Protein AF-A0A946S8L4-F1 (afdb_monomer_lite)

Secondary structure (DSSP, 8-state):
--EEEEEEEEEPPSS--HHHHHHHHHH-TTS-TTS--HHHHHHHHHHHHHHHHHH--S-EEEEE-TTS-EEEEETTEE-SEEEEEEEEEEEEETTEEEEEEEEEEEES--GGGG--EEEEEETT-HHHHHHHHHHS-HHHHHTT-HHHHHHHHHHHHHHH-SS--TTTT---EESSSSEEEETTEEEEEEEETTEEEEEE--

Sequence (202 aa):
MGIVLAIKYVKVVEKTNDDVLRRVGKHYPKRDTRGLSKNKIAEHEAVINCLHELLGSKDWWIEHEESGKPVLFISGVRGNLSISISHVIDQVNNTKSIAHAAVILLKDTTQESSRIGVDLVIQGDPRLERIAGRVMRKEEVESGRLEEVWACKEAMFKAFGPGLDFVKDLKVDFISKDLLEGLGRKWEVRRKGNTVVVLGPV

pLDDT: mean 91.97, std 8.36, range [49.34, 98.62]

Foldseek 3Di:
DDKDKDKFKDKQDPDDDPVLLVLLCQQAVVDPSVPDDSLVSRQSVRVLVGCCVVPVDSAKHWDADPVRQIWIDGPNGGDQKAKEKEWDWDCPDPVIIMIMMMMIIDPDDDPVRRQKFKYKDFAPPPVQVVCCVPQHDPVRVVVVPSQQLVRQLRGNCSRPDDPDGRYPQWDWADPDPQWIDTPNFIWGWDDDDRMIMIIDRD

Structure (mmCIF, N/CA/C/O backbone):
data_AF-A0A946S8L4-F1
#
_entry.id   AF-A0A946S8L4-F1
#
loop_
_atom_site.group_PDB
_atom_site.id
_atom_site.type_symbol
_atom_site.label_atom_id
_atom_site.label_alt_id
_atom_site.label_comp_id
_atom_site.label_asym_id
_atom_site.label_entity_id
_atom_site.label_seq_id
_atom_site.pdbx_PDB_ins_code
_atom_site.Cartn_x
_atom_site.Cartn_y
_atom_site.Cartn_z
_atom_site.occupancy
_atom_site.B_iso_or_equiv
_atom_site.auth_seq_id
_atom_site.auth_comp_id
_atom_site.auth_asym_id
_atom_site.auth_atom_id
_atom_site.pdbx_PDB_model_num
ATOM 1 N N . MET A 1 1 ? -8.917 -18.736 -5.861 1.00 57.12 1 MET A N 1
ATOM 2 C CA . MET A 1 1 ? -8.121 -17.588 -6.352 1.00 57.12 1 MET A CA 1
ATOM 3 C C . MET A 1 1 ? -7.412 -16.982 -5.155 1.00 57.12 1 MET A C 1
ATOM 5 O O . MET A 1 1 ? -8.070 -16.796 -4.143 1.00 57.12 1 MET A O 1
ATOM 9 N N . GLY A 1 2 ? -6.096 -16.773 -5.213 1.00 79.56 2 GLY A N 1
ATOM 10 C CA . GLY A 1 2 ? -5.323 -16.271 -4.072 1.00 79.56 2 GLY A CA 1
ATOM 11 C C . GLY A 1 2 ? -4.699 -14.917 -4.382 1.00 79.56 2 GLY A C 1
ATOM 12 O O . GLY A 1 2 ? -4.090 -14.759 -5.441 1.00 79.56 2 GLY A O 1
ATOM 13 N N . ILE A 1 3 ? -4.846 -13.961 -3.464 1.00 89.06 3 ILE A N 1
ATOM 14 C CA . ILE A 1 3 ? -4.073 -12.719 -3.486 1.00 89.06 3 ILE A CA 1
ATOM 15 C C . ILE A 1 3 ? -2.624 -13.062 -3.127 1.00 89.06 3 ILE A C 1
ATOM 17 O O . ILE A 1 3 ? -2.366 -13.703 -2.107 1.00 89.06 3 ILE A O 1
ATOM 21 N N . VAL A 1 4 ? -1.672 -12.627 -3.952 1.00 93.81 4 VAL A N 1
ATOM 22 C CA . VAL A 1 4 ? -0.239 -12.686 -3.627 1.00 93.81 4 VAL A CA 1
ATOM 23 C C . VAL A 1 4 ? 0.250 -11.302 -3.221 1.00 93.81 4 VAL A C 1
ATOM 25 O O . VAL A 1 4 ? -0.147 -10.311 -3.826 1.00 93.81 4 VAL A O 1
ATOM 28 N N . LEU A 1 5 ? 1.103 -11.236 -2.198 1.00 95.69 5 LEU A N 1
ATOM 29 C CA . LEU A 1 5 ? 1.603 -9.999 -1.596 1.00 95.69 5 LEU A CA 1
ATOM 30 C C . LEU A 1 5 ? 3.130 -9.994 -1.590 1.00 95.69 5 LEU A C 1
ATOM 32 O O . LEU A 1 5 ? 3.738 -10.960 -1.135 1.00 95.69 5 LEU A O 1
ATOM 36 N N . ALA A 1 6 ? 3.728 -8.865 -1.965 1.00 97.25 6 ALA A N 1
ATOM 37 C CA . ALA A 1 6 ? 5.123 -8.557 -1.671 1.00 97.25 6 ALA A CA 1
ATOM 38 C C . ALA A 1 6 ? 5.233 -7.231 -0.912 1.00 97.25 6 ALA A C 1
ATOM 40 O O . ALA A 1 6 ? 4.556 -6.254 -1.239 1.00 97.25 6 ALA A O 1
ATOM 41 N N . ILE A 1 7 ? 6.116 -7.203 0.091 1.00 96.88 7 ILE A N 1
ATOM 42 C CA . ILE A 1 7 ? 6.455 -6.005 0.869 1.00 96.88 7 ILE A CA 1
ATOM 43 C C . ILE A 1 7 ? 7.967 -5.803 0.804 1.00 96.88 7 ILE A C 1
ATOM 45 O O . ILE A 1 7 ? 8.735 -6.672 1.239 1.00 96.88 7 ILE A O 1
ATOM 49 N N . LYS A 1 8 ? 8.395 -4.647 0.298 1.00 96.62 8 LYS A N 1
ATOM 50 C CA . LYS A 1 8 ? 9.805 -4.269 0.150 1.00 96.62 8 LYS A CA 1
ATOM 51 C C . LYS A 1 8 ? 10.056 -2.882 0.707 1.00 96.62 8 LYS A C 1
ATOM 53 O O . LYS A 1 8 ? 9.137 -2.098 0.917 1.00 96.62 8 LYS A O 1
ATOM 58 N N . TYR A 1 9 ? 11.328 -2.595 0.934 1.00 95.56 9 TYR A N 1
ATOM 59 C CA . TYR A 1 9 ? 11.776 -1.270 1.310 1.00 95.56 9 TYR A CA 1
ATOM 60 C C . TYR A 1 9 ? 13.095 -0.933 0.623 1.00 95.56 9 TYR A C 1
ATOM 62 O O . TYR A 1 9 ? 13.861 -1.823 0.244 1.00 95.56 9 TYR A O 1
ATOM 70 N N . VAL A 1 10 ? 13.350 0.360 0.466 1.00 94.38 10 VAL A N 1
ATOM 71 C CA . VAL A 1 10 ? 14.578 0.916 -0.103 1.00 94.38 10 VAL A CA 1
ATOM 72 C C . VAL A 1 10 ? 14.991 2.123 0.732 1.00 94.38 10 VAL A C 1
ATOM 74 O O . VAL A 1 10 ? 14.152 2.904 1.174 1.00 94.38 10 VAL A O 1
ATOM 77 N N . LYS A 1 11 ? 16.294 2.285 0.976 1.00 93.50 11 LYS A N 1
ATOM 78 C CA . LYS A 1 11 ? 16.813 3.488 1.638 1.00 93.50 11 LYS A CA 1
ATOM 79 C C . LYS A 1 11 ? 16.740 4.661 0.668 1.00 93.50 11 LYS A C 1
ATOM 81 O O . LYS A 1 11 ? 17.225 4.550 -0.454 1.00 93.50 11 LYS A O 1
ATOM 86 N N . VAL A 1 12 ? 16.197 5.789 1.110 1.00 91.38 12 VAL A N 1
ATOM 87 C CA . VAL A 1 12 ? 16.251 7.023 0.326 1.00 91.38 12 VAL A CA 1
ATOM 88 C C . VAL A 1 12 ? 17.698 7.509 0.314 1.00 91.38 12 VAL A C 1
ATOM 90 O O . VAL A 1 12 ? 18.281 7.774 1.365 1.00 91.38 12 VAL A O 1
ATOM 93 N N . VAL A 1 13 ? 18.280 7.608 -0.877 1.00 86.94 13 VAL A N 1
ATOM 94 C CA . VAL A 1 13 ? 19.645 8.105 -1.079 1.00 86.94 13 VAL A CA 1
ATOM 95 C C . VAL A 1 13 ? 19.626 9.578 -1.478 1.00 86.94 13 VAL A C 1
ATOM 97 O O . VAL A 1 13 ? 18.675 10.058 -2.094 1.00 86.94 13 VAL A O 1
ATOM 100 N N . GLU A 1 14 ? 20.681 10.315 -1.129 1.00 70.38 14 GLU A N 1
ATOM 101 C CA . GLU A 1 14 ? 20.803 11.733 -1.497 1.00 70.38 14 GLU A CA 1
ATOM 102 C C . GLU A 1 14 ? 20.995 11.927 -3.001 1.00 70.38 14 GLU A C 1
ATOM 104 O O . GLU A 1 14 ? 20.397 12.829 -3.586 1.00 70.38 14 GLU A O 1
ATOM 109 N N . LYS A 1 15 ? 21.782 11.047 -3.631 1.00 71.94 15 LYS A N 1
ATOM 110 C CA . LYS A 1 15 ? 22.020 11.038 -5.072 1.00 71.94 15 LYS A CA 1
ATOM 111 C C . LYS A 1 15 ? 21.584 9.702 -5.657 1.00 71.94 15 LYS A C 1
ATOM 113 O O . LYS A 1 15 ? 22.096 8.651 -5.280 1.00 71.94 15 LYS A O 1
ATOM 118 N N . THR A 1 16 ? 20.635 9.761 -6.583 1.00 75.94 16 THR A N 1
ATOM 119 C CA . THR A 1 16 ? 20.163 8.581 -7.314 1.00 75.94 16 THR A CA 1
ATOM 120 C C . THR A 1 16 ? 21.169 8.232 -8.411 1.00 75.94 16 THR A C 1
ATOM 122 O O . THR A 1 16 ? 21.633 9.120 -9.122 1.00 75.94 16 THR A O 1
ATOM 125 N N . ASN A 1 17 ? 21.513 6.950 -8.544 1.00 84.25 17 ASN A N 1
ATOM 126 C CA . ASN A 1 17 ? 22.358 6.449 -9.631 1.00 84.25 17 ASN A CA 1
ATOM 127 C C . ASN A 1 17 ? 21.552 6.368 -10.948 1.00 84.25 17 ASN A C 1
ATOM 129 O O . ASN A 1 17 ? 20.378 5.992 -10.932 1.00 84.25 17 ASN A O 1
ATOM 133 N N . ASP A 1 18 ? 22.184 6.662 -12.084 1.00 87.19 18 ASP A N 1
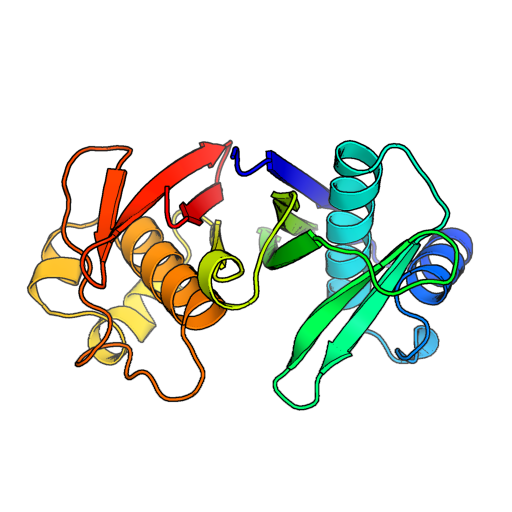ATOM 134 C CA . ASP A 1 18 ? 21.615 6.537 -13.432 1.00 87.19 18 ASP A CA 1
ATOM 135 C C . ASP A 1 18 ? 20.996 5.157 -13.702 1.00 87.19 18 ASP A C 1
ATOM 137 O O . ASP A 1 18 ? 19.972 5.057 -14.380 1.00 87.19 18 ASP A O 1
ATOM 141 N N . ASP A 1 19 ? 21.548 4.088 -13.121 1.00 88.69 19 ASP A N 1
ATOM 142 C CA . ASP A 1 19 ? 20.968 2.745 -13.221 1.00 88.69 19 ASP A CA 1
ATOM 143 C C . ASP A 1 19 ? 19.569 2.654 -12.592 1.00 88.69 19 ASP A C 1
ATOM 145 O O . ASP A 1 19 ? 18.680 1.997 -13.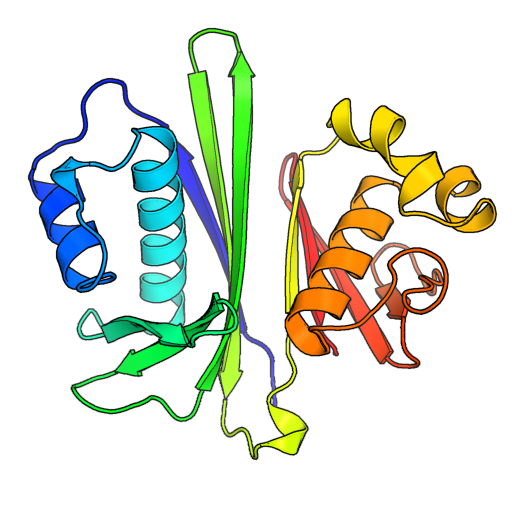144 1.00 88.69 19 ASP A O 1
ATOM 149 N N . VAL A 1 20 ? 19.349 3.338 -11.463 1.00 90.31 20 VAL A N 1
ATOM 150 C CA . VAL A 1 20 ? 18.039 3.404 -10.796 1.00 90.31 20 VAL A CA 1
ATOM 151 C C . VAL A 1 20 ? 17.072 4.220 -11.646 1.00 90.31 20 VAL A C 1
ATOM 153 O O . VAL A 1 20 ? 15.955 3.767 -11.890 1.00 90.31 20 VAL A O 1
ATOM 156 N N . LEU A 1 21 ? 17.503 5.369 -12.174 1.00 91.81 21 LEU A N 1
ATOM 157 C CA . LEU A 1 21 ? 16.672 6.198 -13.055 1.00 91.81 21 LEU A CA 1
ATOM 158 C C . LEU A 1 21 ? 16.270 5.453 -14.332 1.00 91.81 21 LEU A C 1
ATOM 160 O O . LEU A 1 21 ? 15.101 5.485 -14.719 1.00 91.81 21 LEU A O 1
ATOM 164 N N . ARG A 1 22 ? 17.204 4.720 -14.952 1.00 92.69 22 ARG A N 1
ATOM 165 C CA . ARG A 1 22 ? 16.932 3.864 -16.116 1.00 92.69 22 ARG A CA 1
ATOM 166 C C . ARG A 1 22 ? 15.909 2.784 -15.776 1.00 92.69 22 ARG A C 1
ATOM 168 O O . ARG A 1 22 ? 14.997 2.530 -16.560 1.00 92.69 22 ARG A O 1
ATOM 175 N N . ARG A 1 23 ? 16.031 2.161 -14.601 1.00 93.06 23 ARG A N 1
ATOM 176 C CA . ARG A 1 23 ? 15.097 1.128 -14.135 1.00 93.06 23 ARG A CA 1
ATOM 177 C C . ARG A 1 23 ? 13.703 1.693 -13.868 1.00 93.06 23 ARG A C 1
ATOM 179 O O . ARG A 1 23 ? 12.723 1.094 -14.299 1.00 93.06 23 ARG A O 1
ATOM 186 N N . VAL A 1 24 ? 13.608 2.845 -13.204 1.00 94.06 24 VAL A N 1
ATOM 187 C CA . VAL A 1 24 ? 12.329 3.537 -12.985 1.00 94.06 24 VAL A CA 1
ATOM 188 C C . VAL A 1 24 ? 11.705 3.926 -14.323 1.00 94.06 24 VAL A C 1
ATOM 190 O O . VAL A 1 24 ? 10.534 3.637 -14.535 1.00 94.06 24 VAL A O 1
ATOM 193 N N . GLY A 1 25 ? 12.482 4.483 -15.255 1.00 94.88 25 GLY A N 1
ATOM 194 C CA . GLY A 1 25 ? 11.989 4.882 -16.577 1.00 94.88 25 GLY A CA 1
ATOM 195 C C . GLY A 1 25 ? 11.483 3.701 -17.401 1.00 94.88 25 GLY A C 1
ATOM 196 O O . GLY A 1 25 ? 10.456 3.811 -18.058 1.00 94.88 25 GLY A O 1
ATOM 197 N N . LYS A 1 26 ? 12.142 2.540 -17.300 1.00 94.81 26 LYS A N 1
ATOM 198 C CA . LYS A 1 26 ? 11.675 1.304 -17.938 1.00 94.81 26 LYS A CA 1
ATOM 199 C C . LYS A 1 26 ? 10.293 0.878 -17.430 1.00 94.81 26 LYS A C 1
ATOM 201 O O . LYS A 1 26 ? 9.431 0.529 -18.227 1.00 94.81 26 LYS A O 1
ATOM 206 N N . HIS A 1 27 ? 10.100 0.865 -16.112 1.00 96.19 27 HIS A N 1
ATOM 207 C CA . HIS A 1 27 ? 8.890 0.316 -15.493 1.00 96.19 27 HIS A CA 1
ATOM 208 C C . HIS A 1 27 ? 7.765 1.344 -15.306 1.00 96.19 27 HIS A C 1
ATOM 210 O O . HIS A 1 27 ? 6.629 0.954 -15.051 1.00 96.19 27 HIS A O 1
ATOM 216 N N . TYR A 1 28 ? 8.060 2.635 -15.462 1.00 94.81 28 TYR A N 1
ATOM 217 C CA . TYR A 1 28 ? 7.104 3.742 -15.440 1.00 94.81 28 TYR A CA 1
ATOM 218 C C . TYR A 1 28 ? 7.336 4.676 -16.643 1.00 94.81 28 TYR A C 1
ATOM 220 O O . TYR A 1 28 ? 7.697 5.840 -16.458 1.00 94.81 28 TYR A O 1
ATOM 228 N N . PRO A 1 29 ? 7.117 4.206 -17.884 1.00 93.06 29 PRO A N 1
ATOM 229 C CA . PRO A 1 29 ? 7.547 4.904 -19.103 1.00 93.06 29 PRO A CA 1
ATOM 230 C C . PRO A 1 29 ? 6.861 6.255 -19.343 1.00 93.06 29 PRO A C 1
ATOM 232 O O . PRO A 1 29 ? 7.392 7.097 -20.060 1.00 93.06 29 PRO A O 1
ATOM 235 N N . LYS A 1 30 ? 5.695 6.492 -18.727 1.00 91.00 30 LYS A N 1
ATOM 236 C CA . LYS A 1 30 ? 4.955 7.765 -18.810 1.00 91.00 30 LYS A CA 1
ATOM 237 C C . LYS A 1 30 ? 5.359 8.793 -17.741 1.00 91.00 30 LYS A C 1
ATOM 239 O O . LYS A 1 30 ? 4.748 9.855 -17.659 1.00 91.00 30 LYS A O 1
ATOM 244 N N . ARG A 1 31 ? 6.333 8.488 -16.876 1.00 88.19 31 ARG A N 1
ATOM 245 C CA . ARG A 1 31 ? 6.834 9.417 -15.851 1.00 88.19 31 ARG A CA 1
ATOM 246 C C . ARG A 1 31 ? 8.113 10.091 -16.339 1.00 88.19 31 ARG A C 1
ATOM 248 O O . ARG A 1 31 ? 9.039 9.410 -16.769 1.00 88.19 31 ARG A O 1
ATOM 255 N N . ASP A 1 32 ? 8.196 11.411 -16.187 1.00 87.44 32 ASP A N 1
ATOM 256 C CA . ASP A 1 32 ? 9.467 12.125 -16.328 1.00 87.44 32 ASP A CA 1
ATOM 257 C C . ASP A 1 32 ? 10.360 11.816 -15.124 1.00 87.44 32 ASP A C 1
ATOM 259 O O . ASP A 1 32 ? 10.229 12.418 -14.060 1.00 87.44 32 ASP A O 1
ATOM 263 N N . THR A 1 33 ? 11.263 10.851 -15.288 1.00 83.50 33 THR A N 1
ATOM 264 C CA . THR A 1 33 ? 12.138 10.375 -14.213 1.00 83.50 33 THR A CA 1
ATOM 265 C C . THR A 1 33 ? 13.160 11.404 -13.751 1.00 83.50 33 THR A C 1
ATOM 267 O O . THR A 1 33 ? 13.620 11.308 -12.614 1.00 83.50 33 THR A O 1
ATOM 270 N N . ARG A 1 34 ? 13.500 12.395 -14.584 1.00 82.12 34 ARG A N 1
ATOM 271 C CA . ARG A 1 34 ? 14.462 13.450 -14.233 1.00 82.12 34 ARG A CA 1
ATOM 272 C C . ARG A 1 34 ? 13.830 14.534 -13.363 1.00 82.12 34 ARG A C 1
ATOM 274 O O . ARG A 1 34 ? 14.541 15.160 -12.584 1.00 82.12 34 ARG A O 1
ATOM 281 N N . GLY A 1 35 ? 12.515 14.719 -13.463 1.00 87.44 35 GLY A N 1
ATOM 282 C CA . GLY A 1 35 ? 11.745 15.643 -12.629 1.00 87.44 35 GLY A CA 1
ATOM 283 C C . GLY A 1 35 ? 11.276 15.068 -11.284 1.00 87.44 35 GLY A C 1
ATOM 284 O O . GLY A 1 35 ? 10.668 15.789 -10.493 1.00 87.44 35 GLY A O 1
ATOM 285 N N . LEU A 1 36 ? 11.516 13.782 -10.998 1.00 90.06 36 LEU A N 1
ATOM 286 C CA . LEU A 1 36 ? 11.049 13.151 -9.760 1.00 90.06 36 LEU A CA 1
ATOM 287 C C . LEU A 1 36 ? 11.920 13.510 -8.551 1.00 90.06 36 LEU A C 1
ATOM 289 O O . LEU A 1 36 ? 13.147 13.546 -8.617 1.00 90.06 36 LEU A O 1
ATOM 293 N N . SER A 1 37 ? 11.277 13.683 -7.393 1.00 92.75 37 SER A N 1
ATOM 294 C CA . SER A 1 37 ? 11.988 13.813 -6.120 1.00 92.75 37 SER A CA 1
ATOM 295 C C . SER A 1 37 ? 12.670 12.498 -5.719 1.00 92.75 37 SER A C 1
ATOM 297 O O . SER A 1 37 ? 12.205 11.408 -6.064 1.00 92.75 37 SER A O 1
ATOM 299 N N . LYS A 1 38 ? 13.728 12.581 -4.899 1.00 92.38 38 LYS A N 1
ATOM 300 C CA . LYS A 1 38 ? 14.429 11.399 -4.355 1.00 92.38 38 LYS A CA 1
ATOM 301 C C . LYS A 1 38 ? 13.497 10.421 -3.629 1.00 92.38 38 LYS A C 1
ATOM 303 O O . LYS A 1 38 ? 13.639 9.210 -3.770 1.00 92.38 38 LYS A O 1
ATOM 308 N N . ASN A 1 39 ? 12.501 10.944 -2.909 1.00 93.88 39 ASN A N 1
ATOM 309 C CA . ASN A 1 39 ? 11.500 10.127 -2.226 1.00 93.88 39 ASN A CA 1
ATOM 310 C C . ASN A 1 39 ? 10.650 9.366 -3.243 1.00 93.88 39 ASN A C 1
ATOM 312 O O . ASN A 1 39 ? 10.453 8.164 -3.098 1.00 93.88 39 ASN A O 1
ATOM 316 N N . LYS A 1 40 ? 10.200 10.044 -4.306 1.00 94.50 40 LYS A N 1
ATOM 317 C CA . LYS A 1 40 ? 9.352 9.419 -5.320 1.00 94.50 40 LYS A CA 1
ATOM 318 C C . LYS A 1 40 ? 10.090 8.342 -6.110 1.00 94.50 40 LYS A C 1
ATOM 320 O O . LYS A 1 40 ? 9.522 7.296 -6.410 1.00 94.50 40 LYS A O 1
ATOM 325 N N . ILE A 1 41 ? 11.368 8.574 -6.398 1.00 95.06 41 ILE A N 1
ATOM 326 C CA . ILE A 1 41 ? 12.250 7.570 -6.999 1.00 95.06 41 ILE A CA 1
ATOM 327 C C . ILE A 1 41 ? 12.358 6.341 -6.090 1.00 95.06 41 ILE A C 1
ATOM 329 O O . ILE A 1 41 ? 12.160 5.227 -6.568 1.00 95.06 41 ILE A O 1
ATOM 333 N N . ALA A 1 42 ? 12.610 6.530 -4.791 1.00 95.62 42 ALA A N 1
ATOM 334 C CA . ALA A 1 42 ? 12.733 5.427 -3.839 1.00 95.62 42 ALA A CA 1
ATOM 335 C C . ALA A 1 42 ? 11.422 4.634 -3.669 1.00 95.62 42 ALA A C 1
ATOM 337 O O . ALA A 1 42 ? 11.456 3.406 -3.591 1.00 95.62 42 ALA A O 1
ATOM 338 N N . GLU A 1 43 ? 10.262 5.302 -3.673 1.00 96.50 43 GLU A N 1
ATOM 339 C CA . GLU A 1 43 ? 8.945 4.645 -3.689 1.00 96.50 43 GLU A CA 1
ATOM 340 C C . GLU A 1 43 ? 8.782 3.758 -4.928 1.00 96.50 43 GLU A C 1
ATOM 342 O O . GLU A 1 43 ? 8.462 2.574 -4.811 1.00 96.50 43 GLU A O 1
ATOM 347 N N . HIS A 1 44 ? 9.048 4.304 -6.119 1.00 95.94 44 HIS A N 1
ATOM 348 C CA . HIS A 1 44 ? 8.994 3.534 -7.361 1.00 95.94 44 HIS A CA 1
ATOM 349 C C . HIS A 1 44 ? 9.986 2.373 -7.352 1.00 95.94 44 HIS A C 1
ATOM 351 O O . HIS A 1 44 ? 9.655 1.273 -7.791 1.00 95.94 44 HIS A O 1
ATOM 357 N N . GLU A 1 45 ? 11.184 2.580 -6.812 1.00 95.88 45 GLU A N 1
ATOM 358 C CA . GLU A 1 45 ? 12.189 1.536 -6.682 1.00 95.88 45 GLU A CA 1
ATOM 359 C C . GLU A 1 45 ? 11.717 0.389 -5.774 1.00 95.88 45 GLU A C 1
ATOM 361 O O . GLU A 1 45 ? 11.879 -0.782 -6.136 1.00 95.88 45 GLU A O 1
ATOM 366 N N . ALA A 1 46 ? 11.092 0.709 -4.637 1.00 97.12 46 ALA A N 1
ATOM 367 C CA . ALA A 1 46 ? 10.524 -0.273 -3.719 1.00 97.12 46 ALA A CA 1
ATOM 368 C C . ALA A 1 46 ? 9.381 -1.068 -4.371 1.00 97.12 46 ALA A C 1
ATOM 370 O O . ALA A 1 46 ? 9.363 -2.296 -4.269 1.00 97.12 46 ALA A O 1
ATOM 371 N N . VAL A 1 47 ? 8.489 -0.405 -5.116 1.00 97.69 47 VAL A N 1
ATOM 372 C CA . VAL A 1 47 ? 7.422 -1.073 -5.885 1.00 97.69 47 VAL A CA 1
ATOM 373 C C . VAL A 1 47 ? 8.003 -1.991 -6.965 1.00 97.69 47 VAL A C 1
ATOM 375 O O . VAL A 1 47 ? 7.542 -3.123 -7.119 1.00 97.69 47 VAL A O 1
ATOM 378 N N . ILE A 1 48 ? 9.056 -1.559 -7.669 1.00 96.94 48 ILE A N 1
ATOM 379 C CA . ILE A 1 48 ? 9.750 -2.394 -8.660 1.00 96.94 48 ILE A CA 1
ATOM 380 C C . ILE A 1 48 ? 10.327 -3.654 -8.013 1.00 96.94 48 ILE A C 1
ATOM 382 O O . ILE A 1 48 ? 10.212 -4.741 -8.575 1.00 96.94 48 ILE A O 1
ATOM 386 N N . ASN A 1 49 ? 10.912 -3.535 -6.820 1.00 96.44 49 ASN A N 1
ATOM 387 C CA . ASN A 1 49 ? 11.419 -4.694 -6.086 1.00 96.44 49 ASN A CA 1
ATOM 388 C C . ASN A 1 49 ? 10.289 -5.658 -5.684 1.00 96.44 49 ASN A C 1
ATOM 390 O O . ASN A 1 49 ? 10.504 -6.869 -5.717 1.00 96.44 49 ASN A O 1
ATOM 394 N N . CYS A 1 50 ? 9.100 -5.152 -5.332 1.00 97.31 50 CYS A N 1
ATOM 395 C CA . CYS A 1 50 ? 7.931 -6.000 -5.082 1.00 97.31 50 CYS A CA 1
ATOM 396 C C . CYS A 1 50 ? 7.512 -6.757 -6.348 1.00 97.31 50 CYS A C 1
ATOM 398 O O . CYS A 1 50 ? 7.330 -7.969 -6.310 1.00 97.31 50 CYS A O 1
ATOM 400 N N . LEU A 1 51 ? 7.389 -6.066 -7.481 1.00 96.69 51 LEU A N 1
ATOM 401 C CA . LEU A 1 51 ? 6.929 -6.686 -8.726 1.00 96.69 51 LEU A CA 1
ATOM 402 C C . LEU A 1 51 ? 7.938 -7.665 -9.323 1.00 96.69 51 LEU A C 1
ATOM 404 O O . LEU A 1 51 ? 7.526 -8.689 -9.858 1.00 96.69 51 LEU A O 1
ATOM 408 N N . HIS A 1 52 ? 9.241 -7.416 -9.180 1.00 95.06 52 HIS A N 1
ATOM 409 C CA . HIS A 1 52 ? 10.252 -8.409 -9.544 1.00 95.06 52 HIS A CA 1
ATOM 410 C C . HIS A 1 52 ? 10.099 -9.713 -8.754 1.00 95.06 52 HIS A C 1
ATOM 412 O O . HIS A 1 52 ? 10.239 -10.783 -9.342 1.00 95.06 52 HIS A O 1
ATOM 418 N N . GLU A 1 53 ? 9.793 -9.639 -7.455 1.00 95.50 53 GLU A N 1
ATOM 419 C CA . GLU A 1 53 ? 9.522 -10.834 -6.648 1.00 95.50 53 GLU A CA 1
ATOM 420 C C . GLU A 1 53 ? 8.244 -11.546 -7.101 1.00 95.50 53 GLU A C 1
ATOM 422 O O . GLU A 1 53 ? 8.251 -12.760 -7.276 1.00 95.50 53 GLU A O 1
ATOM 427 N N . LEU A 1 54 ? 7.160 -10.798 -7.320 1.00 94.50 54 LEU A N 1
ATOM 428 C CA . LEU A 1 54 ? 5.855 -11.384 -7.637 1.00 94.50 54 LEU A CA 1
ATOM 429 C C . LEU A 1 54 ? 5.768 -11.973 -9.048 1.00 94.50 54 LEU A C 1
ATOM 431 O O . LEU A 1 54 ? 5.069 -12.964 -9.253 1.00 94.50 54 LEU A O 1
ATOM 435 N N . LEU A 1 55 ? 6.425 -11.348 -10.027 1.00 92.19 55 LEU A N 1
ATOM 436 C CA . LEU A 1 55 ? 6.312 -11.728 -11.436 1.00 92.19 55 LEU A CA 1
ATOM 437 C C . LEU A 1 55 ? 7.447 -12.641 -11.902 1.00 92.19 55 LEU A C 1
ATOM 439 O O . LEU A 1 55 ? 7.281 -13.332 -12.903 1.00 92.19 55 LEU A O 1
ATOM 443 N N . GLY A 1 56 ? 8.622 -12.594 -11.263 1.00 87.88 56 GLY A N 1
ATOM 444 C CA . GLY A 1 56 ? 9.832 -13.309 -11.696 1.00 87.88 56 GLY A CA 1
ATOM 445 C C . GLY A 1 56 ? 10.424 -12.846 -13.042 1.00 87.88 56 GLY A C 1
ATOM 446 O O . GLY A 1 56 ? 11.578 -13.143 -13.342 1.00 87.88 56 GLY A O 1
ATOM 447 N N . SER A 1 57 ? 9.668 -12.090 -13.845 1.00 83.44 57 SER A N 1
ATOM 448 C CA . SER A 1 57 ? 10.087 -11.485 -15.111 1.00 83.44 57 SER A CA 1
ATOM 449 C C . SER A 1 57 ? 10.548 -10.035 -14.928 1.00 83.44 57 SER A C 1
ATOM 451 O O . SER A 1 57 ? 10.142 -9.335 -13.999 1.00 83.44 57 SER A O 1
ATOM 453 N N . LYS A 1 58 ? 11.387 -9.562 -15.857 1.00 84.12 58 LYS A N 1
ATOM 454 C CA . LYS A 1 58 ? 11.824 -8.158 -15.966 1.00 84.12 58 LYS A CA 1
ATOM 455 C C . LYS A 1 58 ? 11.097 -7.386 -17.070 1.00 84.12 58 LYS A C 1
ATOM 457 O O . LYS A 1 58 ? 11.403 -6.209 -17.271 1.00 84.12 58 LYS A O 1
ATOM 462 N N . ASP A 1 59 ? 10.225 -8.046 -17.827 1.00 92.88 59 ASP A N 1
ATOM 463 C CA . ASP A 1 59 ? 9.563 -7.486 -19.006 1.00 92.88 59 ASP A CA 1
ATOM 464 C C . ASP A 1 59 ? 8.117 -7.089 -18.697 1.00 92.88 59 ASP A C 1
ATOM 466 O O . ASP A 1 59 ? 7.156 -7.789 -19.014 1.00 92.88 59 ASP A O 1
ATOM 470 N N . TRP A 1 60 ? 7.987 -5.983 -17.971 1.00 95.19 60 TRP A N 1
ATOM 471 C CA . TRP A 1 60 ? 6.713 -5.434 -17.529 1.00 95.19 60 TRP A CA 1
ATOM 472 C C . TRP A 1 60 ? 6.843 -3.933 -17.273 1.00 95.19 60 TRP A C 1
ATOM 474 O O . TRP A 1 60 ? 7.944 -3.428 -17.028 1.00 95.19 60 TRP A O 1
ATOM 484 N N . TRP A 1 61 ? 5.721 -3.223 -17.276 1.00 96.25 61 TRP A N 1
ATOM 485 C CA . TRP A 1 61 ? 5.648 -1.828 -16.844 1.00 96.25 61 TRP A CA 1
ATOM 486 C C . TRP A 1 61 ? 4.277 -1.506 -16.249 1.00 96.25 61 TRP A C 1
ATOM 488 O O . TRP A 1 61 ? 3.314 -2.258 -16.409 1.00 96.25 61 TRP A O 1
ATOM 498 N N . ILE A 1 62 ? 4.207 -0.389 -15.529 1.00 95.38 62 ILE A N 1
ATOM 499 C CA . ILE A 1 62 ? 2.980 0.149 -14.955 1.00 95.38 62 ILE A CA 1
ATOM 500 C C . ILE A 1 62 ? 2.603 1.429 -15.689 1.00 95.38 62 ILE A C 1
ATOM 502 O O . ILE A 1 62 ? 3.394 2.368 -15.812 1.00 95.38 62 ILE A O 1
ATOM 506 N N . GLU A 1 63 ? 1.340 1.495 -16.080 1.00 93.31 63 GLU A N 1
ATOM 507 C CA . GLU A 1 63 ? 0.669 2.735 -16.449 1.00 93.31 63 GLU A CA 1
ATOM 508 C C . GLU A 1 63 ? -0.427 3.058 -15.437 1.00 93.31 63 GLU A C 1
ATOM 510 O O . GLU A 1 63 ? -0.720 2.260 -14.550 1.00 93.31 63 GLU A O 1
ATOM 515 N N . HIS A 1 64 ? -1.002 4.253 -15.535 1.00 90.38 64 HIS A N 1
ATOM 516 C CA . HIS A 1 64 ? -2.136 4.649 -14.708 1.00 90.38 64 HIS A CA 1
ATOM 517 C C . HIS A 1 64 ? -3.278 5.065 -15.632 1.00 90.38 64 HIS A C 1
ATOM 519 O O . HIS A 1 64 ? -3.043 5.760 -16.622 1.00 90.38 64 HIS A O 1
ATOM 525 N N . GLU A 1 65 ? -4.492 4.622 -15.316 1.00 88.12 65 GLU A N 1
ATOM 526 C CA . GLU A 1 65 ? -5.713 5.150 -15.929 1.00 88.12 65 GLU A CA 1
ATOM 527 C C . GLU A 1 65 ? -5.932 6.605 -15.486 1.00 88.12 65 GLU A C 1
ATOM 529 O O . GLU A 1 65 ? -5.285 7.084 -14.553 1.00 88.12 65 GLU A O 1
ATOM 534 N N . GLU A 1 66 ? -6.867 7.312 -16.123 1.00 85.00 66 GLU A N 1
ATOM 535 C CA . GLU A 1 66 ? -7.212 8.699 -15.763 1.00 85.00 66 GLU A CA 1
ATOM 536 C C . GLU A 1 66 ? -7.650 8.841 -14.297 1.00 85.00 66 GLU A C 1
ATOM 538 O O . GLU A 1 66 ? -7.365 9.844 -13.651 1.00 85.00 66 GLU A O 1
ATOM 543 N N . SER A 1 67 ? -8.265 7.794 -13.740 1.00 81.81 67 SER A N 1
ATOM 544 C CA . SER A 1 67 ? -8.634 7.690 -12.322 1.00 81.81 67 SER A CA 1
ATOM 545 C C . SER A 1 67 ? -7.436 7.554 -11.371 1.00 81.81 67 SER A C 1
ATOM 547 O O . SER A 1 67 ? -7.611 7.538 -10.155 1.00 81.81 67 SER A O 1
ATOM 549 N N . GLY A 1 68 ? -6.220 7.399 -11.900 1.00 84.44 68 GLY A N 1
ATOM 550 C CA . GLY A 1 68 ? -5.014 7.085 -11.138 1.00 84.44 68 GLY A CA 1
ATOM 551 C C . GLY A 1 68 ? -4.850 5.597 -10.814 1.00 84.44 68 GLY A C 1
ATOM 552 O O . GLY A 1 68 ? -3.866 5.228 -10.174 1.00 84.44 68 GLY A O 1
ATOM 553 N N . LYS A 1 69 ? -5.763 4.722 -11.255 1.00 87.75 69 LYS A N 1
ATOM 554 C CA . LYS A 1 69 ? -5.664 3.275 -11.015 1.00 87.75 69 LYS A CA 1
ATOM 555 C C . LYS A 1 69 ? -4.482 2.665 -11.786 1.00 87.75 69 LYS A C 1
ATOM 557 O O . LYS A 1 69 ? -4.362 2.919 -12.985 1.00 87.75 69 LYS A O 1
ATOM 562 N N . PRO A 1 70 ? -3.623 1.846 -11.149 1.00 91.69 70 PRO A N 1
ATOM 563 C CA . PRO A 1 70 ? -2.506 1.214 -11.839 1.00 91.69 70 PRO A CA 1
ATOM 564 C C . PRO A 1 70 ? -2.972 0.105 -12.792 1.00 91.69 70 PRO A C 1
ATOM 566 O O . PRO A 1 70 ? -3.833 -0.710 -12.458 1.00 91.69 70 PRO A O 1
ATOM 569 N N . VAL A 1 71 ? -2.334 0.035 -13.959 1.00 91.50 71 VAL A N 1
ATOM 570 C CA . VAL A 1 71 ? -2.494 -1.030 -14.955 1.00 91.50 71 VAL A CA 1
ATOM 571 C C . VAL A 1 71 ? -1.135 -1.660 -15.203 1.00 91.50 71 VAL A C 1
ATOM 573 O O . VAL A 1 71 ? -0.178 -0.968 -15.549 1.00 91.50 71 VAL A O 1
ATOM 576 N N . LEU A 1 72 ? -1.058 -2.976 -15.020 1.00 93.50 72 LEU A N 1
ATOM 577 C CA . LEU A 1 72 ? 0.155 -3.750 -15.248 1.00 93.50 72 LEU A CA 1
ATOM 578 C C . LEU A 1 72 ? 0.164 -4.305 -16.674 1.00 93.50 72 LEU A C 1
ATOM 580 O O . LEU A 1 72 ? -0.775 -4.985 -17.091 1.00 93.50 72 LEU A O 1
ATOM 584 N N . PHE A 1 73 ? 1.246 -4.056 -17.397 1.00 93.38 73 PHE A N 1
ATOM 585 C CA . PHE A 1 73 ? 1.530 -4.661 -18.692 1.00 93.38 73 PHE A CA 1
ATOM 586 C C . PHE A 1 73 ? 2.683 -5.649 -18.541 1.00 93.38 73 PHE A C 1
ATOM 588 O O . PHE A 1 73 ? 3.654 -5.356 -17.845 1.00 93.38 73 PHE A O 1
ATOM 595 N N . ILE A 1 74 ? 2.576 -6.814 -19.176 1.00 91.25 74 ILE A N 1
ATOM 596 C CA . ILE A 1 74 ? 3.580 -7.883 -19.135 1.00 91.25 74 ILE A CA 1
ATOM 597 C C . ILE A 1 74 ? 3.819 -8.338 -20.569 1.00 91.25 74 ILE A C 1
ATOM 599 O O . ILE A 1 74 ? 2.864 -8.641 -21.280 1.00 91.25 74 ILE A O 1
ATOM 603 N N . SER A 1 75 ? 5.080 -8.368 -20.998 1.00 88.94 75 SER A N 1
ATOM 604 C CA . SER A 1 75 ? 5.474 -8.814 -22.341 1.00 88.94 75 SER A CA 1
ATOM 605 C C . SER A 1 75 ? 4.685 -8.168 -23.479 1.00 88.94 75 SER A C 1
ATOM 607 O O . SER A 1 75 ? 4.195 -8.833 -24.388 1.00 88.94 75 SER A O 1
ATOM 609 N N . GLY A 1 76 ? 4.546 -6.844 -23.418 1.00 85.62 76 GLY A N 1
ATOM 610 C CA . GLY A 1 76 ? 3.920 -6.061 -24.483 1.00 85.62 76 GLY A CA 1
ATOM 611 C C . GLY A 1 76 ? 2.396 -5.937 -24.387 1.00 85.62 76 GLY A C 1
ATOM 612 O O . GLY A 1 76 ? 1.824 -5.099 -25.078 1.00 85.62 76 GLY A O 1
ATOM 613 N N . VAL A 1 77 ? 1.729 -6.722 -23.534 1.00 87.44 77 VAL A N 1
ATOM 614 C CA . VAL A 1 77 ? 0.260 -6.774 -23.460 1.00 87.44 77 VAL A CA 1
ATOM 615 C C . VAL A 1 77 ? -0.265 -6.372 -22.087 1.00 87.44 77 VAL A C 1
ATOM 617 O O . VAL A 1 77 ? 0.408 -6.539 -21.068 1.00 87.44 77 VAL A O 1
ATOM 620 N N . ARG A 1 78 ? -1.492 -5.839 -22.046 1.00 87.69 78 ARG A N 1
ATOM 621 C CA . ARG A 1 78 ? -2.192 -5.556 -20.785 1.00 87.69 78 ARG A CA 1
ATOM 622 C C . ARG A 1 78 ? -2.390 -6.876 -20.038 1.00 87.69 78 ARG A C 1
ATOM 624 O O . ARG A 1 78 ? -3.022 -7.789 -20.562 1.00 87.69 78 ARG A O 1
ATOM 631 N N . GLY A 1 79 ? -1.828 -6.987 -18.837 1.00 77.38 79 GLY A N 1
ATOM 632 C CA . GLY A 1 79 ? -1.897 -8.211 -18.046 1.00 77.38 79 GLY A CA 1
ATOM 633 C C . GLY A 1 79 ? -3.323 -8.499 -17.578 1.00 77.38 79 GLY A C 1
ATOM 634 O O . GLY A 1 79 ? -4.053 -7.581 -17.205 1.00 77.38 79 GLY A O 1
ATOM 635 N N . ASN A 1 80 ? -3.704 -9.778 -17.529 1.00 82.56 80 ASN A N 1
ATOM 636 C CA . ASN A 1 80 ? -4.977 -10.226 -16.949 1.00 82.56 80 ASN A CA 1
ATOM 637 C C . ASN A 1 80 ? -4.891 -10.362 -15.414 1.00 82.56 80 ASN A C 1
ATOM 639 O O . ASN A 1 80 ? -5.295 -11.366 -14.827 1.00 82.56 80 ASN A O 1
ATOM 643 N N . LEU A 1 81 ? -4.248 -9.383 -14.776 1.00 87.25 81 LEU A N 1
ATOM 644 C CA . LEU A 1 81 ? -3.990 -9.345 -13.343 1.00 87.25 81 LEU A CA 1
ATOM 645 C C . LEU A 1 81 ? -4.547 -8.048 -12.779 1.00 87.25 81 LEU A C 1
ATOM 647 O O . LEU A 1 81 ? -4.292 -6.964 -13.308 1.00 87.25 81 LEU A O 1
ATOM 651 N N . SER A 1 82 ? -5.247 -8.148 -11.658 1.00 90.50 82 SER A N 1
ATOM 652 C CA . SER A 1 82 ? -5.557 -6.966 -10.861 1.00 90.50 82 SER A CA 1
ATOM 653 C C . SER A 1 82 ? -4.378 -6.651 -9.959 1.00 90.50 82 SER A C 1
ATOM 655 O O . SER A 1 82 ? -3.768 -7.559 -9.399 1.00 90.50 82 SER A O 1
ATOM 657 N N . ILE A 1 83 ? -4.053 -5.368 -9.836 1.00 94.31 83 ILE A N 1
ATOM 658 C CA . ILE A 1 83 ? -2.924 -4.871 -9.055 1.00 94.31 83 ILE A CA 1
ATOM 659 C C . ILE A 1 83 ? -3.401 -3.760 -8.124 1.00 94.31 83 ILE A C 1
ATOM 661 O O . ILE A 1 83 ? -4.183 -2.897 -8.520 1.00 94.31 83 ILE A O 1
ATOM 665 N N . SER A 1 84 ? -2.897 -3.764 -6.893 1.00 96.50 84 SER A N 1
ATOM 666 C CA . SER A 1 84 ? -2.995 -2.622 -5.988 1.00 96.50 84 SER A CA 1
ATOM 667 C C . SER A 1 84 ? -1.635 -2.355 -5.358 1.00 96.50 84 SER A C 1
ATOM 669 O O . SER A 1 84 ? -0.870 -3.285 -5.086 1.00 96.50 84 SER A O 1
ATOM 671 N N . ILE A 1 85 ? -1.312 -1.074 -5.190 1.00 97.88 85 ILE A N 1
ATOM 672 C CA . ILE A 1 85 ? 0.005 -0.592 -4.775 1.00 97.88 85 ILE A CA 1
ATOM 673 C C . ILE A 1 85 ? -0.187 0.387 -3.617 1.00 97.88 85 ILE A C 1
ATOM 675 O O . ILE A 1 85 ? -1.028 1.288 -3.669 1.00 97.88 85 ILE A O 1
ATOM 679 N N . SER A 1 86 ? 0.634 0.244 -2.585 1.00 98.19 86 SER A N 1
ATOM 680 C CA . SER A 1 86 ? 0.823 1.259 -1.556 1.00 98.19 86 SER A CA 1
ATOM 681 C C . SER A 1 86 ? 2.299 1.486 -1.304 1.00 98.19 86 SER A C 1
ATOM 683 O O . SER A 1 86 ? 3.113 0.572 -1.450 1.00 98.19 86 SER A O 1
ATOM 685 N N . HIS A 1 87 ? 2.645 2.715 -0.950 1.00 97.25 87 HIS A N 1
ATOM 686 C CA . HIS A 1 87 ? 3.989 3.089 -0.566 1.00 97.25 87 HIS A CA 1
ATOM 687 C C . HIS A 1 87 ? 3.948 4.238 0.441 1.00 97.25 87 HIS A C 1
ATOM 689 O O . HIS A 1 87 ? 3.055 5.083 0.401 1.00 97.25 87 HIS A O 1
ATOM 695 N N . VAL A 1 88 ? 4.944 4.299 1.318 1.00 96.12 88 VAL A N 1
ATOM 696 C CA . VAL A 1 88 ? 5.089 5.380 2.296 1.00 96.12 88 VAL A CA 1
ATOM 697 C C . VAL A 1 88 ? 6.566 5.651 2.556 1.00 96.12 88 VAL A C 1
ATOM 699 O O . VAL A 1 88 ? 7.402 4.747 2.475 1.00 96.12 88 VAL A O 1
ATOM 702 N N . ILE A 1 89 ? 6.884 6.899 2.887 1.00 95.50 89 ILE A N 1
ATOM 703 C CA . ILE A 1 89 ? 8.200 7.285 3.389 1.00 95.50 89 ILE A CA 1
ATOM 704 C C . ILE A 1 89 ? 8.172 7.273 4.916 1.00 95.50 89 ILE A C 1
ATOM 706 O O . ILE A 1 89 ? 7.440 8.049 5.527 1.00 95.50 89 ILE A O 1
ATOM 710 N N . ASP A 1 90 ? 9.011 6.431 5.506 1.00 94.00 90 ASP A N 1
ATOM 711 C CA . ASP A 1 90 ? 9.344 6.436 6.925 1.00 94.00 90 ASP A CA 1
ATOM 712 C C . ASP A 1 90 ? 10.554 7.349 7.169 1.00 94.00 90 ASP A C 1
ATOM 714 O O . ASP A 1 90 ? 11.645 7.125 6.629 1.00 94.00 90 ASP A O 1
ATOM 718 N N . GLN A 1 91 ? 10.368 8.400 7.964 1.00 90.81 91 GLN A N 1
ATOM 719 C CA . GLN A 1 91 ? 11.446 9.289 8.391 1.00 90.81 91 GLN A CA 1
ATOM 720 C C . GLN A 1 91 ? 12.065 8.762 9.686 1.00 90.81 91 GLN A C 1
ATOM 722 O O . GLN A 1 91 ? 11.743 9.219 10.777 1.00 90.81 91 GLN A O 1
ATOM 727 N N . VAL A 1 92 ? 13.006 7.827 9.545 1.00 85.50 92 VAL A N 1
ATOM 728 C CA . VAL A 1 92 ? 13.718 7.213 10.678 1.00 85.50 92 VAL A CA 1
ATOM 729 C C . VAL A 1 92 ? 14.432 8.264 11.537 1.00 85.50 92 VAL A C 1
ATOM 731 O O . VAL A 1 92 ? 14.484 8.145 12.757 1.00 85.50 92 VAL A O 1
ATOM 734 N N . ASN A 1 93 ? 15.019 9.282 10.902 1.00 83.38 93 ASN A N 1
ATOM 735 C CA . ASN A 1 93 ? 15.522 10.492 11.553 1.00 83.38 93 ASN A CA 1
ATOM 736 C C . ASN A 1 93 ? 15.710 11.619 10.518 1.00 83.38 93 ASN A C 1
ATOM 738 O O . ASN A 1 93 ? 15.431 11.444 9.332 1.00 83.38 93 ASN A O 1
ATOM 742 N N . ASN A 1 94 ? 16.250 12.762 10.953 1.00 77.94 94 ASN A N 1
ATOM 743 C CA . ASN A 1 94 ? 16.448 13.952 10.113 1.00 77.94 94 ASN A CA 1
ATOM 744 C C . ASN A 1 94 ? 17.332 13.734 8.871 1.00 77.94 94 ASN A C 1
ATOM 746 O O . ASN A 1 94 ? 17.301 14.555 7.958 1.00 77.94 94 ASN A O 1
ATOM 750 N N . THR A 1 95 ? 18.132 12.666 8.823 1.00 76.31 95 THR A N 1
ATOM 751 C CA . THR A 1 95 ? 19.069 12.392 7.720 1.00 76.31 95 THR A CA 1
ATOM 752 C C . THR A 1 95 ? 18.798 11.073 7.003 1.00 76.31 95 THR A C 1
ATOM 754 O O . THR A 1 95 ? 19.384 10.813 5.953 1.00 76.31 95 THR A O 1
ATOM 757 N N . LYS A 1 96 ? 17.909 10.226 7.534 1.00 87.69 96 LYS A N 1
ATOM 758 C CA . LYS A 1 96 ? 17.618 8.897 6.996 1.00 87.69 96 LYS A CA 1
ATOM 759 C C . LYS A 1 96 ? 16.126 8.717 6.810 1.00 87.69 96 LYS A C 1
ATOM 761 O O . LYS A 1 96 ? 15.344 8.831 7.750 1.00 87.69 96 LYS A O 1
ATOM 766 N N . SER A 1 97 ? 15.756 8.345 5.593 1.00 94.06 97 SER A N 1
ATOM 767 C CA . SER A 1 97 ? 14.395 7.948 5.267 1.00 94.06 97 SER A CA 1
ATOM 768 C C . SER A 1 97 ? 14.394 6.613 4.535 1.00 94.06 97 SER A C 1
ATOM 770 O O . SER A 1 97 ? 15.344 6.278 3.820 1.00 94.06 97 SER A O 1
ATOM 772 N N . ILE A 1 98 ? 13.332 5.843 4.724 1.00 95.12 98 ILE A N 1
ATOM 773 C CA . ILE A 1 98 ? 13.126 4.547 4.086 1.00 95.12 98 ILE A CA 1
ATOM 774 C C . ILE A 1 98 ? 11.804 4.610 3.328 1.00 95.12 98 ILE A C 1
ATOM 776 O O . ILE A 1 98 ? 10.779 4.986 3.883 1.00 95.12 98 ILE A O 1
ATOM 780 N N . ALA A 1 99 ? 11.824 4.258 2.047 1.00 96.69 99 ALA A N 1
ATOM 781 C CA . ALA A 1 99 ? 10.611 4.057 1.273 1.00 96.69 99 ALA A CA 1
ATOM 782 C C . ALA A 1 99 ? 10.154 2.611 1.452 1.00 96.69 99 ALA A C 1
ATOM 784 O O . ALA A 1 99 ? 10.894 1.691 1.108 1.00 96.69 99 ALA A O 1
ATOM 785 N N . HIS A 1 100 ? 8.951 2.411 1.976 1.00 97.38 100 HIS A N 1
ATOM 786 C CA . HIS A 1 100 ? 8.296 1.110 2.059 1.00 97.38 100 HIS A CA 1
ATOM 787 C C . HIS A 1 100 ? 7.263 0.998 0.944 1.00 97.38 100 HIS A C 1
ATOM 789 O O . HIS A 1 100 ? 6.624 1.988 0.596 1.00 97.38 100 HIS A O 1
ATOM 795 N N . ALA A 1 101 ? 7.082 -0.202 0.403 1.00 98.12 101 ALA A N 1
ATOM 796 C CA . ALA A 1 101 ? 6.038 -0.498 -0.565 1.00 98.12 101 ALA A CA 1
ATOM 797 C C . ALA A 1 101 ? 5.393 -1.856 -0.285 1.00 98.12 101 ALA A C 1
ATOM 799 O O . ALA A 1 101 ? 6.078 -2.820 0.066 1.00 98.12 101 ALA A O 1
ATOM 800 N N . ALA A 1 102 ? 4.085 -1.931 -0.508 1.00 98.31 102 ALA A N 1
ATOM 801 C CA . ALA A 1 102 ? 3.303 -3.156 -0.553 1.00 98.31 102 ALA A CA 1
ATOM 802 C C . ALA A 1 102 ? 2.599 -3.250 -1.909 1.00 98.31 102 ALA A C 1
ATOM 804 O O . 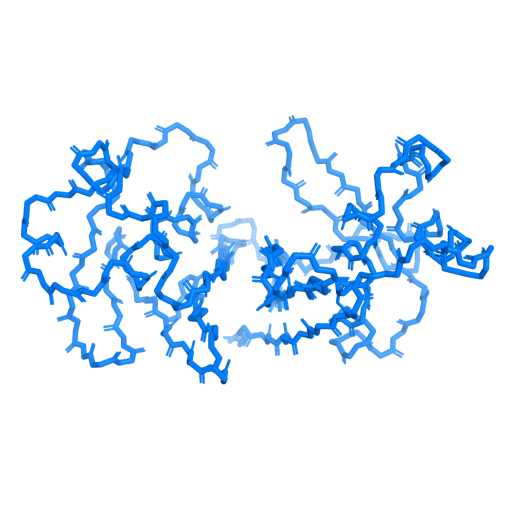ALA A 1 102 ? 1.995 -2.283 -2.376 1.00 98.31 102 ALA A O 1
ATOM 805 N N . VAL A 1 103 ? 2.683 -4.415 -2.545 1.00 98.19 103 VAL A N 1
ATOM 806 C CA . VAL A 1 103 ? 2.004 -4.692 -3.814 1.00 98.19 103 VAL A CA 1
ATOM 807 C C . VAL A 1 103 ? 1.259 -6.002 -3.690 1.00 98.19 103 VAL A C 1
ATOM 809 O O . VAL A 1 103 ? 1.844 -7.001 -3.266 1.00 98.19 103 VAL A O 1
ATOM 812 N N . ILE A 1 104 ? -0.007 -5.993 -4.099 1.00 96.81 104 ILE A N 1
ATOM 813 C CA . ILE A 1 104 ? -0.797 -7.209 -4.253 1.00 96.81 104 ILE A CA 1
ATOM 814 C C . ILE A 1 104 ? -1.167 -7.446 -5.711 1.00 96.81 104 ILE A C 1
ATOM 816 O O . ILE A 1 104 ? -1.437 -6.495 -6.447 1.00 96.81 104 ILE A O 1
ATOM 820 N N . LEU A 1 105 ? -1.202 -8.720 -6.103 1.00 94.44 105 LEU A N 1
ATOM 821 C CA . LEU A 1 105 ? -1.737 -9.168 -7.385 1.00 94.44 105 LEU A CA 1
ATOM 822 C C . LEU A 1 105 ? -2.836 -10.207 -7.162 1.00 94.44 105 LEU A C 1
ATOM 824 O O . LEU A 1 105 ? -2.708 -11.083 -6.304 1.00 94.44 105 LEU A O 1
ATOM 828 N N . LEU A 1 106 ? -3.881 -10.142 -7.983 1.00 90.88 106 LEU A N 1
ATOM 829 C CA . LEU A 1 106 ? -4.905 -11.177 -8.090 1.00 90.88 106 LEU A CA 1
ATOM 830 C C . LEU A 1 106 ? -4.928 -11.711 -9.522 1.00 90.88 106 LEU A C 1
ATOM 832 O O . LEU A 1 106 ? -5.032 -10.936 -10.476 1.00 90.88 106 LEU A O 1
ATOM 836 N N . LYS A 1 107 ? -4.791 -13.034 -9.650 1.00 81.56 107 LYS A N 1
ATOM 837 C CA . LYS A 1 107 ? -4.799 -13.742 -10.934 1.00 81.56 107 LYS A CA 1
ATOM 838 C C . LYS A 1 107 ? -6.217 -14.016 -11.424 1.00 81.56 107 LYS A C 1
ATOM 840 O O . LYS A 1 107 ? -7.125 -14.148 -10.607 1.00 81.56 107 LYS A O 1
ATOM 845 N N . ASP A 1 108 ? -6.346 -14.160 -12.742 1.00 69.12 108 ASP A N 1
ATOM 846 C CA . ASP A 1 108 ? -7.527 -14.690 -13.433 1.00 69.12 108 ASP A CA 1
ATOM 847 C C . ASP A 1 108 ? -8.816 -13.918 -13.133 1.00 69.12 108 ASP A C 1
ATOM 849 O O . ASP A 1 108 ? -9.872 -14.498 -12.878 1.00 69.12 108 ASP A O 1
ATOM 853 N N . THR A 1 109 ? -8.730 -12.587 -13.127 1.00 63.94 109 THR A N 1
ATOM 854 C CA . THR A 1 109 ? -9.870 -11.751 -12.762 1.00 63.94 109 THR A CA 1
ATOM 855 C C . THR A 1 109 ? -10.800 -11.512 -13.951 1.00 63.94 109 THR A C 1
ATOM 857 O O . THR A 1 109 ? -10.411 -11.007 -14.999 1.00 63.94 109 THR A O 1
ATOM 860 N N . THR A 1 110 ? -12.081 -11.836 -13.774 1.00 61.72 110 THR A N 1
ATOM 861 C CA . THR A 1 110 ? -13.173 -11.163 -14.497 1.00 61.72 110 THR A CA 1
ATOM 862 C C . THR A 1 110 ? -13.362 -9.756 -13.912 1.00 61.72 110 THR A C 1
ATOM 864 O O . THR A 1 110 ? -12.994 -9.525 -12.754 1.00 61.72 110 THR A O 1
ATOM 867 N N . GLN A 1 111 ? -13.941 -8.807 -14.663 1.00 55.06 111 GLN A N 1
ATOM 868 C CA . GLN A 1 111 ? -14.086 -7.406 -14.221 1.00 55.06 111 GLN A CA 1
ATOM 869 C C . GLN A 1 111 ? -14.696 -7.249 -12.812 1.00 55.06 111 GLN A C 1
ATOM 871 O O . GLN A 1 111 ? -14.233 -6.401 -12.049 1.00 55.06 111 GLN A O 1
ATOM 876 N N . GLU A 1 112 ? -15.657 -8.085 -12.414 1.00 49.34 112 GLU A N 1
ATOM 877 C CA . GLU A 1 112 ? -16.273 -8.027 -11.077 1.00 49.34 112 GLU A CA 1
ATOM 878 C C . GLU A 1 112 ? -15.391 -8.607 -9.958 1.00 49.34 112 GLU A C 1
ATOM 880 O O . GLU A 1 112 ? -15.407 -8.105 -8.834 1.00 49.34 112 GLU A O 1
ATOM 885 N N . SER A 1 113 ? -14.552 -9.599 -10.266 1.00 58.75 113 SER A N 1
ATOM 886 C CA . SER A 1 113 ? -13.573 -10.185 -9.330 1.00 58.75 113 SER A CA 1
ATOM 887 C C . SER A 1 113 ? -12.256 -9.397 -9.224 1.00 58.75 113 SER A C 1
ATOM 889 O O . SER A 1 113 ? -11.348 -9.806 -8.510 1.00 58.75 113 SER A O 1
ATOM 891 N N . SER A 1 114 ? -12.138 -8.261 -9.923 1.00 71.56 114 SER A N 1
ATOM 892 C CA . SER A 1 114 ? -10.894 -7.481 -10.054 1.00 71.56 114 SER A CA 1
ATOM 893 C C . SER A 1 114 ? -10.617 -6.480 -8.922 1.00 71.56 114 SER A C 1
ATOM 895 O O . SER A 1 114 ? -9.589 -5.793 -8.920 1.00 71.56 114 SER A O 1
ATOM 897 N N . ARG A 1 115 ? -11.549 -6.336 -7.976 1.00 88.88 115 ARG A N 1
ATOM 898 C CA . ARG A 1 115 ? -11.487 -5.299 -6.941 1.00 88.88 115 ARG A CA 1
ATOM 899 C C . ARG A 1 115 ? -10.625 -5.764 -5.783 1.00 88.88 115 ARG A C 1
ATOM 901 O O . ARG A 1 115 ? -11.111 -6.472 -4.912 1.00 88.88 115 ARG A O 1
ATOM 908 N N . ILE A 1 116 ? -9.365 -5.343 -5.788 1.00 93.94 116 ILE A N 1
ATOM 909 C CA . ILE A 1 116 ? -8.417 -5.569 -4.698 1.00 93.94 116 ILE A CA 1
ATOM 910 C C . ILE A 1 116 ? -7.778 -4.253 -4.261 1.00 93.94 116 ILE A C 1
ATOM 912 O O . ILE A 1 116 ? -7.571 -3.345 -5.069 1.00 93.94 116 ILE A O 1
ATOM 916 N N . GLY A 1 117 ? -7.438 -4.167 -2.984 1.00 96.44 117 GLY A N 1
ATOM 917 C CA . GLY A 1 117 ? -6.820 -3.006 -2.368 1.00 96.44 117 GLY A CA 1
ATOM 918 C C . GLY A 1 117 ? -5.748 -3.423 -1.379 1.00 96.44 117 GLY A C 1
ATOM 919 O O . GLY A 1 117 ? -5.924 -4.389 -0.639 1.00 96.44 117 GLY A O 1
ATOM 920 N N . VAL A 1 118 ? -4.636 -2.693 -1.373 1.00 98.31 118 VAL A N 1
ATOM 921 C CA . VAL A 1 118 ? -3.639 -2.759 -0.305 1.00 98.31 118 VAL A CA 1
ATOM 922 C C . VAL A 1 118 ? -3.291 -1.356 0.150 1.00 98.31 118 VAL A C 1
ATOM 924 O O . VAL A 1 118 ? -3.116 -0.448 -0.674 1.00 98.31 118 VAL A O 1
ATOM 927 N N . ASP A 1 119 ? -3.140 -1.188 1.455 1.00 98.50 119 ASP A N 1
ATOM 928 C CA . ASP A 1 119 ? -2.497 -0.013 2.010 1.00 98.50 119 ASP A CA 1
ATOM 929 C C . ASP A 1 119 ? -1.478 -0.345 3.097 1.00 98.50 119 ASP A C 1
ATOM 931 O O . ASP A 1 119 ? -1.541 -1.406 3.720 1.00 98.50 119 ASP A O 1
ATOM 935 N N . LEU A 1 120 ? -0.486 0.532 3.244 1.00 97.75 120 LEU A N 1
ATOM 936 C CA . LEU A 1 120 ? 0.647 0.379 4.141 1.00 97.75 120 LEU A CA 1
ATOM 937 C C . LEU A 1 120 ? 0.848 1.680 4.915 1.00 97.75 120 LEU A C 1
ATOM 939 O O . LEU A 1 120 ? 1.009 2.751 4.333 1.00 97.75 120 LEU A O 1
ATOM 943 N N . VAL A 1 121 ? 0.926 1.548 6.234 1.00 97.50 121 VAL A N 1
ATOM 944 C CA . VAL A 1 121 ? 1.065 2.649 7.188 1.00 97.50 121 VAL A CA 1
ATOM 945 C C . VAL A 1 121 ? 2.239 2.370 8.130 1.00 97.50 121 VAL A C 1
ATOM 947 O O . VAL A 1 121 ? 2.530 1.213 8.450 1.00 97.50 121 VAL A O 1
ATOM 950 N N . ILE A 1 122 ? 2.935 3.425 8.562 1.00 96.44 122 ILE A N 1
ATOM 951 C CA . ILE A 1 122 ? 3.993 3.337 9.578 1.00 96.44 122 ILE A CA 1
ATOM 952 C C . ILE A 1 122 ? 3.363 3.401 10.972 1.00 96.44 122 ILE A C 1
ATOM 954 O O . ILE A 1 122 ? 2.528 4.262 11.240 1.00 96.44 122 ILE A O 1
ATOM 958 N N . GLN A 1 123 ? 3.776 2.495 11.855 1.00 94.31 123 GLN A N 1
ATOM 959 C CA . GLN A 1 123 ? 3.357 2.477 13.254 1.00 94.31 123 GLN A CA 1
ATOM 960 C C . GLN A 1 123 ? 3.799 3.744 13.980 1.00 94.31 123 GLN A C 1
ATOM 962 O O . GLN A 1 123 ? 4.960 4.144 13.886 1.00 94.31 123 GLN A O 1
ATOM 967 N N . GLY A 1 124 ? 2.876 4.344 14.730 1.00 91.50 124 GLY A N 1
ATOM 968 C CA . GLY A 1 124 ? 3.123 5.571 15.477 1.00 91.50 124 GLY A CA 1
ATOM 969 C C . GLY A 1 124 ? 3.241 6.819 14.602 1.00 91.50 124 GLY A C 1
ATOM 970 O O . GLY A 1 124 ? 3.842 7.796 15.043 1.00 91.50 124 GLY A O 1
ATOM 971 N N . ASP A 1 125 ? 2.714 6.817 13.371 1.00 91.44 125 ASP A N 1
ATOM 972 C CA . ASP A 1 125 ? 2.707 8.018 12.531 1.00 91.44 125 ASP A CA 1
ATOM 973 C C . ASP A 1 125 ? 1.848 9.131 13.175 1.00 91.44 125 ASP A C 1
ATOM 975 O O . ASP A 1 125 ? 0.615 9.028 13.201 1.00 91.44 125 ASP A O 1
ATOM 979 N N . PRO A 1 126 ? 2.450 10.253 13.625 1.00 90.81 126 PRO A N 1
ATOM 980 C CA . PRO A 1 126 ? 1.736 11.321 14.332 1.00 90.81 126 PRO A CA 1
ATOM 981 C C . PRO A 1 126 ? 0.755 12.092 13.433 1.00 90.81 126 PRO A C 1
ATOM 983 O O . PRO A 1 126 ? 0.027 12.983 13.878 1.00 90.81 126 PRO A O 1
ATOM 986 N N . ARG A 1 127 ? 0.742 11.833 12.120 1.00 92.12 127 ARG A N 1
ATOM 987 C CA . ARG A 1 127 ? -0.299 12.352 11.225 1.00 92.12 127 ARG A CA 1
ATOM 988 C C . ARG A 1 127 ? -1.644 11.688 11.485 1.00 92.12 127 ARG A C 1
ATOM 990 O O . ARG A 1 127 ? -2.647 12.378 11.324 1.00 92.12 127 ARG A O 1
ATOM 997 N N . LEU A 1 128 ? -1.671 10.419 11.899 1.00 94.44 128 LEU A N 1
ATOM 998 C CA . LEU A 1 128 ? -2.911 9.662 12.080 1.00 94.44 128 LEU A CA 1
ATOM 999 C C . LEU A 1 128 ? -3.800 10.288 13.144 1.00 94.44 128 LEU A C 1
ATOM 1001 O O . LEU A 1 128 ? -4.957 10.577 12.861 1.00 94.44 128 LEU A O 1
ATOM 1005 N N . GLU A 1 129 ? -3.248 10.620 14.310 1.00 93.88 129 GLU A N 1
ATOM 1006 C CA . GLU A 1 129 ? -3.995 11.294 15.380 1.00 93.88 129 GLU A CA 1
ATOM 1007 C C . GLU A 1 129 ? -4.611 12.621 14.906 1.00 93.88 129 GLU A C 1
ATOM 1009 O O . GLU A 1 129 ? -5.758 12.940 15.215 1.00 93.88 129 GLU A O 1
ATOM 1014 N N . ARG A 1 130 ? -3.883 13.375 14.071 1.00 94.56 130 ARG A N 1
ATOM 1015 C CA . ARG A 1 130 ? -4.338 14.670 13.534 1.00 94.56 130 ARG A CA 1
ATOM 1016 C C . ARG A 1 130 ? -5.434 14.554 12.477 1.00 94.56 130 ARG A C 1
ATOM 1018 O O . ARG A 1 130 ? -6.145 15.534 12.223 1.00 94.56 130 ARG A O 1
ATOM 1025 N N . ILE A 1 131 ? -5.536 13.419 11.789 1.00 94.88 131 ILE A N 1
ATOM 1026 C CA . ILE A 1 131 ? -6.557 13.199 10.753 1.00 94.88 131 ILE A CA 1
ATOM 1027 C C . ILE A 1 131 ? -7.712 12.329 11.243 1.00 94.88 131 ILE A C 1
ATOM 1029 O O . ILE A 1 131 ? -8.786 12.420 10.657 1.00 94.88 131 ILE A O 1
ATOM 1033 N N . ALA A 1 132 ? -7.530 11.557 12.318 1.00 95.31 132 ALA A N 1
ATOM 1034 C CA . ALA A 1 132 ? -8.470 10.549 12.802 1.00 95.31 132 ALA A CA 1
ATOM 1035 C C . ALA A 1 132 ? -9.905 11.084 12.901 1.00 95.31 132 ALA A C 1
ATOM 1037 O O . ALA A 1 132 ? -10.799 10.547 12.257 1.00 95.31 132 ALA A O 1
ATOM 1038 N N . GLY A 1 133 ? -10.115 12.220 13.573 1.00 93.81 133 GLY A N 1
ATOM 1039 C CA . GLY A 1 133 ? -11.452 12.814 13.728 1.00 93.81 133 GLY A CA 1
ATOM 1040 C C . GLY A 1 133 ? -12.133 13.286 12.432 1.00 93.81 133 GLY A C 1
ATOM 1041 O O . GLY A 1 133 ? -13.308 13.635 12.464 1.00 93.81 133 GLY A O 1
ATOM 1042 N N . ARG A 1 134 ? -11.420 13.328 11.298 1.00 95.50 134 ARG A N 1
ATOM 1043 C CA . ARG A 1 134 ? -11.956 13.713 9.979 1.00 95.50 134 ARG A CA 1
ATOM 1044 C C . ARG A 1 134 ? -12.234 12.526 9.062 1.00 95.50 134 ARG A C 1
ATOM 1046 O O . ARG A 1 134 ? -12.991 12.682 8.111 1.00 95.50 134 ARG A O 1
ATOM 1053 N N . VAL A 1 135 ? -11.592 11.384 9.301 1.00 96.69 135 VAL A N 1
ATOM 1054 C CA . VAL A 1 135 ? -11.612 10.230 8.381 1.00 96.69 135 VAL A CA 1
ATOM 1055 C C . VAL A 1 135 ? -12.036 8.925 9.051 1.00 96.69 135 VAL A C 1
ATOM 1057 O O . VAL A 1 135 ? -12.252 7.926 8.373 1.00 96.69 135 VAL A O 1
ATOM 1060 N N . MET A 1 136 ? -12.170 8.922 10.374 1.00 98.00 136 MET A N 1
ATOM 1061 C CA . MET A 1 136 ? -12.582 7.773 11.169 1.00 98.00 136 MET A CA 1
ATOM 1062 C C . MET A 1 136 ? -13.811 8.119 12.000 1.00 98.00 136 MET A C 1
ATOM 1064 O O . MET A 1 136 ? -14.024 9.265 12.403 1.00 98.00 136 MET A O 1
ATOM 1068 N N . ARG A 1 137 ? -14.623 7.103 12.260 1.00 98.00 137 ARG A N 1
ATOM 1069 C CA . ARG A 1 137 ? -15.747 7.167 13.188 1.00 98.00 137 ARG A CA 1
ATOM 1070 C C . ARG A 1 137 ? -15.238 7.128 14.619 1.00 98.00 137 ARG A C 1
ATOM 1072 O O . ARG A 1 137 ? -14.147 6.631 14.892 1.00 98.00 137 ARG A O 1
ATOM 1079 N N . LYS A 1 138 ? -16.056 7.618 15.546 1.00 97.00 138 LYS A N 1
ATOM 1080 C CA . LYS A 1 138 ? -15.697 7.694 16.964 1.00 97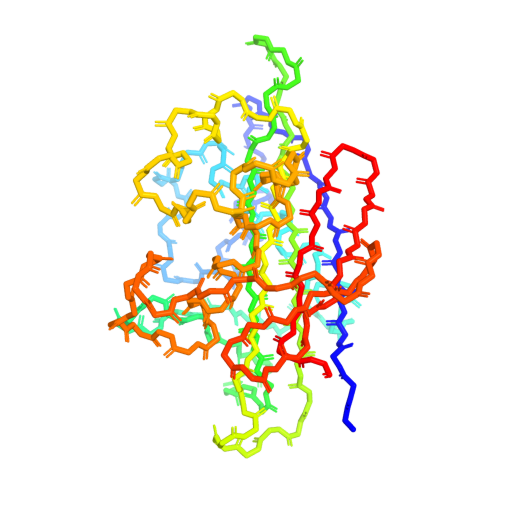.00 138 LYS A CA 1
ATOM 1081 C C . LYS A 1 138 ? -15.302 6.321 17.522 1.00 97.00 138 LYS A C 1
ATOM 1083 O O . LYS A 1 138 ? -14.248 6.209 18.135 1.00 97.00 138 LYS A O 1
ATOM 1088 N N . GLU A 1 139 ? -16.080 5.283 17.225 1.00 96.75 139 GLU A N 1
ATOM 1089 C CA . GLU A 1 139 ? -15.809 3.912 17.667 1.00 96.75 139 GLU A CA 1
ATOM 1090 C C . GLU A 1 139 ? -14.508 3.327 17.085 1.00 96.75 139 GLU A C 1
ATOM 1092 O O . GLU A 1 139 ? -13.825 2.538 17.736 1.00 96.75 139 GLU A O 1
ATOM 1097 N N . GLU A 1 140 ? -14.123 3.743 15.875 1.00 98.12 140 GLU A N 1
ATOM 1098 C CA . GLU A 1 140 ? -12.868 3.324 15.246 1.00 98.12 140 GLU A CA 1
ATOM 1099 C C . GLU A 1 140 ? -11.670 4.004 15.921 1.00 98.12 140 GLU A C 1
ATOM 1101 O O . GLU A 1 140 ? -10.641 3.365 16.137 1.00 98.12 140 GLU A O 1
ATOM 1106 N N . VAL A 1 141 ? -11.807 5.277 16.308 1.00 97.19 141 VAL A N 1
ATOM 1107 C CA . VAL A 1 141 ? -10.771 6.018 17.046 1.00 97.19 141 VAL A CA 1
ATOM 1108 C C . VAL A 1 141 ? -10.588 5.450 18.453 1.00 97.19 141 VAL A C 1
ATOM 1110 O O . VAL A 1 141 ? -9.461 5.204 18.881 1.00 97.19 141 VAL A O 1
ATOM 1113 N N . GLU A 1 142 ? -11.689 5.184 19.156 1.00 96.25 142 GLU A N 1
ATOM 1114 C CA . GLU A 1 142 ? -11.689 4.639 20.521 1.00 96.25 142 GLU A CA 1
ATOM 1115 C C . GLU A 1 142 ? -11.109 3.218 20.604 1.00 96.25 142 GLU A C 1
ATOM 1117 O O . GLU A 1 142 ? -10.690 2.789 21.678 1.00 96.25 142 GLU A O 1
ATOM 1122 N N . SER A 1 143 ? -11.010 2.503 19.477 1.00 95.00 143 SER A N 1
ATOM 1123 C CA . SER A 1 143 ? -10.369 1.184 19.412 1.00 95.00 143 SER A CA 1
ATOM 1124 C C . SER A 1 143 ? -8.862 1.202 19.707 1.00 95.00 143 SER A C 1
ATOM 1126 O O . SER A 1 143 ? -8.290 0.157 20.017 1.00 95.00 143 SER A O 1
ATOM 1128 N N . GLY A 1 144 ? -8.201 2.358 19.552 1.00 94.44 144 GLY A N 1
ATOM 1129 C CA . GLY A 1 144 ? -6.744 2.486 19.657 1.00 94.44 144 GLY A CA 1
ATOM 1130 C C . GLY A 1 144 ? -5.957 1.839 18.508 1.00 94.44 144 GLY A C 1
ATOM 1131 O O . GLY A 1 144 ? -4.745 1.686 18.621 1.00 94.44 144 GLY A O 1
ATOM 1132 N N . ARG A 1 145 ? -6.619 1.445 17.410 1.00 96.50 145 ARG A N 1
ATOM 1133 C CA . ARG A 1 145 ? -6.022 0.759 16.245 1.00 96.50 145 ARG A CA 1
ATOM 1134 C C . ARG A 1 145 ? -5.995 1.652 15.000 1.00 96.50 145 ARG A C 1
ATOM 1136 O O . ARG A 1 145 ? -6.466 1.261 13.929 1.00 96.50 145 ARG A O 1
ATOM 1143 N N . LEU A 1 146 ? -5.519 2.889 15.156 1.00 97.62 146 LEU A N 1
ATOM 1144 C CA . LEU A 1 146 ? -5.624 3.930 14.126 1.00 97.62 146 LEU A CA 1
ATOM 1145 C C . LEU A 1 146 ? -4.924 3.533 12.820 1.00 97.62 146 LEU A C 1
ATOM 1147 O O . LEU A 1 146 ? -5.459 3.778 11.740 1.00 97.62 146 LEU A O 1
ATOM 1151 N N . GLU A 1 147 ? -3.758 2.896 12.903 1.00 97.75 147 GLU A N 1
ATOM 1152 C CA . GLU A 1 147 ? -2.995 2.418 11.752 1.00 97.75 147 GLU A CA 1
ATOM 1153 C C . GLU A 1 147 ? -3.772 1.377 10.952 1.00 97.75 147 GLU A C 1
ATOM 1155 O O . GLU A 1 147 ? -3.872 1.486 9.730 1.00 97.75 147 GLU A O 1
ATOM 1160 N N . GLU A 1 148 ? -4.337 0.373 11.629 1.00 98.44 148 GLU A N 1
ATOM 1161 C CA . GLU A 1 148 ? -5.137 -0.660 10.981 1.00 98.44 148 GLU A CA 1
ATOM 1162 C C . GLU A 1 148 ? -6.407 -0.087 10.351 1.00 98.44 148 GLU A C 1
ATOM 1164 O O . GLU A 1 148 ? -6.743 -0.457 9.227 1.00 98.44 148 GLU A O 1
ATOM 1169 N N . VAL A 1 149 ? -7.100 0.821 11.043 1.00 98.38 149 VAL A N 1
ATOM 1170 C CA . VAL A 1 149 ? -8.305 1.475 10.511 1.00 98.38 149 VAL A CA 1
ATOM 1171 C C . VAL A 1 149 ? -7.959 2.296 9.275 1.00 98.38 149 VAL A C 1
ATOM 1173 O O . VAL A 1 149 ? -8.628 2.162 8.251 1.00 98.38 149 VAL A O 1
ATOM 1176 N N . TRP A 1 150 ? -6.915 3.126 9.346 1.00 98.38 150 TRP A N 1
ATOM 1177 C CA . TRP A 1 150 ? -6.518 3.981 8.231 1.00 98.38 150 TRP A CA 1
ATOM 1178 C C . TRP A 1 150 ? -6.117 3.159 7.009 1.00 98.38 150 TRP A C 1
ATOM 1180 O O . TRP A 1 150 ? -6.667 3.363 5.926 1.00 98.38 150 TRP A O 1
ATOM 1190 N N . ALA A 1 151 ? -5.246 2.166 7.204 1.00 98.38 151 ALA A N 1
ATOM 1191 C CA . ALA A 1 151 ? -4.831 1.265 6.138 1.00 98.38 151 ALA A CA 1
ATOM 1192 C C . ALA A 1 151 ? -6.030 0.506 5.539 1.00 98.38 151 ALA A C 1
ATOM 1194 O O . ALA A 1 151 ? -6.117 0.331 4.325 1.00 98.38 151 ALA A O 1
ATOM 1195 N N . CYS A 1 152 ? -6.994 0.082 6.362 1.00 98.62 152 CYS A N 1
ATOM 1196 C CA . CYS A 1 152 ? -8.199 -0.588 5.878 1.00 98.62 152 CYS A CA 1
ATOM 1197 C C . CYS A 1 152 ? -9.070 0.334 5.017 1.00 98.62 152 CYS A C 1
ATOM 1199 O O . CYS A 1 152 ? -9.499 -0.066 3.935 1.00 98.62 152 CYS A O 1
ATOM 1201 N N . LYS A 1 153 ? -9.292 1.583 5.440 1.00 98.56 153 LYS A N 1
ATOM 1202 C CA . LYS A 1 153 ? -10.074 2.552 4.659 1.00 98.56 153 LYS A CA 1
ATOM 1203 C C . LYS A 1 153 ? -9.408 2.904 3.334 1.00 98.56 153 LYS A C 1
ATOM 1205 O O . LYS A 1 153 ? -10.077 2.892 2.304 1.00 98.56 153 LYS A O 1
ATOM 1210 N N . GLU A 1 154 ? -8.102 3.145 3.329 1.00 98.12 154 GLU A N 1
ATOM 1211 C CA . GLU A 1 154 ? -7.343 3.384 2.096 1.00 98.12 154 GLU A CA 1
ATOM 1212 C C . GLU A 1 154 ? -7.372 2.158 1.167 1.00 98.12 154 GLU A C 1
ATOM 1214 O O . GLU A 1 154 ? -7.573 2.291 -0.042 1.00 98.12 154 GLU A O 1
ATOM 1219 N N . ALA A 1 155 ? -7.252 0.942 1.713 1.00 98.19 155 ALA A N 1
ATOM 1220 C CA . ALA A 1 155 ? -7.376 -0.290 0.936 1.00 98.19 155 ALA A CA 1
ATOM 1221 C C . ALA A 1 155 ? -8.790 -0.451 0.341 1.00 98.19 155 ALA A C 1
ATOM 1223 O O . ALA A 1 155 ? -8.921 -0.756 -0.848 1.00 98.19 155 ALA A O 1
ATOM 1224 N N . MET A 1 156 ? -9.845 -0.172 1.116 1.00 97.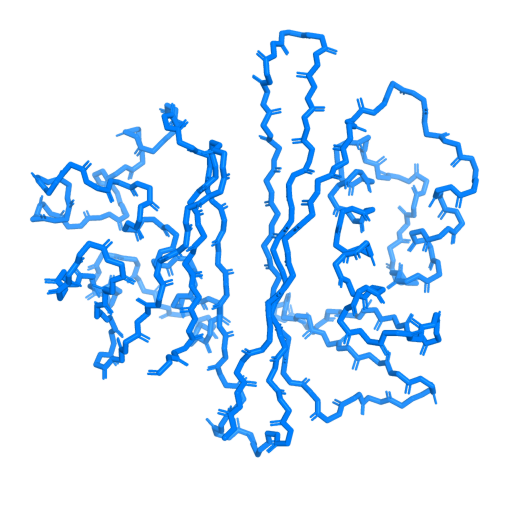88 156 MET A N 1
ATOM 1225 C CA . MET A 1 156 ? -11.230 -0.138 0.630 1.00 97.88 156 MET A CA 1
ATOM 1226 C C . MET A 1 156 ? -11.405 0.883 -0.494 1.00 97.88 156 MET A C 1
ATOM 1228 O O . MET A 1 156 ? -11.950 0.548 -1.548 1.00 97.88 156 MET A O 1
ATOM 1232 N N . PHE A 1 157 ? -10.898 2.102 -0.311 1.00 96.56 157 PHE A N 1
ATOM 1233 C CA . PHE A 1 157 ? -10.984 3.159 -1.313 1.00 96.56 157 PHE A CA 1
ATOM 1234 C C . PHE A 1 157 ? -10.274 2.768 -2.616 1.00 96.56 157 PHE A C 1
ATOM 1236 O O . PHE A 1 157 ? -10.828 2.951 -3.696 1.00 96.56 157 PHE A O 1
ATOM 1243 N N . LYS A 1 158 ? -9.091 2.146 -2.550 1.00 95.31 158 LYS A N 1
ATOM 1244 C CA . LYS A 1 158 ? -8.376 1.664 -3.747 1.00 95.31 158 LYS A CA 1
ATOM 1245 C C . LYS A 1 158 ? -9.105 0.539 -4.479 1.00 95.31 158 LYS A C 1
ATOM 1247 O O . LYS A 1 158 ? -8.988 0.434 -5.699 1.00 95.31 158 LYS A O 1
ATOM 1252 N N . ALA A 1 159 ? -9.823 -0.314 -3.752 1.00 94.38 159 ALA A N 1
ATOM 1253 C CA . ALA A 1 159 ? -10.550 -1.435 -4.338 1.00 94.38 159 ALA A CA 1
ATOM 1254 C C . ALA A 1 159 ? -11.902 -1.021 -4.944 1.00 94.38 159 ALA A C 1
ATOM 1256 O O . ALA A 1 159 ? -12.300 -1.570 -5.975 1.00 94.38 159 ALA A O 1
ATOM 1257 N N . PHE A 1 160 ? -12.611 -0.084 -4.303 1.00 93.44 160 PHE A N 1
ATOM 1258 C CA . PHE A 1 160 ? -14.018 0.222 -4.594 1.00 93.44 160 PHE A CA 1
ATOM 1259 C C . PHE A 1 160 ? -14.299 1.676 -4.994 1.00 93.44 160 PHE A C 1
ATOM 1261 O O . PHE A 1 160 ? -15.404 1.956 -5.448 1.00 93.44 160 PHE A O 1
ATOM 1268 N N . GLY A 1 161 ? -13.341 2.590 -4.839 1.00 90.19 161 GLY A N 1
ATOM 1269 C CA . GLY A 1 161 ? -13.473 3.985 -5.255 1.00 90.19 161 GLY A CA 1
ATOM 1270 C C . GLY A 1 161 ? -13.353 4.188 -6.776 1.00 90.19 161 GLY A C 1
ATOM 1271 O O . GLY A 1 161 ? -13.137 3.229 -7.525 1.00 90.19 161 GLY A O 1
ATOM 1272 N N . PRO A 1 162 ? -13.445 5.443 -7.255 1.00 87.88 162 PRO A N 1
ATOM 1273 C CA . PRO A 1 162 ? -13.632 6.678 -6.479 1.00 87.88 162 PRO A CA 1
ATOM 1274 C C . PRO A 1 162 ? -15.080 6.871 -5.980 1.00 87.88 162 PRO A C 1
ATOM 1276 O O . PRO A 1 162 ? -15.970 6.106 -6.334 1.00 87.88 162 PRO A O 1
ATOM 1279 N N . GLY A 1 163 ? -15.318 7.917 -5.176 1.00 89.31 163 GLY A N 1
ATOM 1280 C CA . GLY A 1 163 ? -16.670 8.347 -4.773 1.00 89.31 163 GLY A CA 1
ATOM 1281 C C . GLY A 1 163 ? -17.169 7.832 -3.420 1.00 89.31 163 GLY A C 1
ATOM 1282 O O . GLY A 1 163 ? -18.357 7.940 -3.146 1.00 89.31 163 GLY A O 1
ATOM 1283 N N . LEU A 1 164 ? -16.276 7.288 -2.591 1.00 93.81 164 LEU A N 1
ATOM 1284 C CA . LEU A 1 164 ? -16.589 6.821 -1.238 1.00 93.81 164 LEU A CA 1
ATOM 1285 C C . LEU A 1 164 ? -16.118 7.844 -0.201 1.00 93.81 164 LEU A C 1
ATOM 1287 O O . LEU A 1 164 ? -14.983 8.320 -0.261 1.00 93.81 164 LEU A O 1
ATOM 1291 N N . ASP A 1 165 ? -16.980 8.157 0.759 1.00 96.38 165 ASP A N 1
ATOM 1292 C CA . ASP A 1 165 ? -16.683 8.984 1.923 1.00 96.38 165 ASP A CA 1
ATOM 1293 C C . ASP A 1 165 ? -16.075 8.129 3.048 1.00 96.38 165 ASP A C 1
ATOM 1295 O O . ASP A 1 165 ? -16.625 7.104 3.463 1.00 96.38 165 ASP A O 1
ATOM 1299 N N . PHE A 1 166 ? -14.926 8.565 3.569 1.00 96.44 166 PHE A N 1
ATOM 1300 C CA . PHE A 1 166 ? -14.163 7.827 4.580 1.00 96.44 166 PHE A CA 1
ATOM 1301 C C . PHE A 1 166 ? -14.924 7.596 5.890 1.00 96.44 166 PHE A C 1
ATOM 1303 O O . PHE A 1 166 ? -14.705 6.586 6.564 1.00 96.44 166 PHE A O 1
ATOM 1310 N N . VAL A 1 167 ? -15.816 8.509 6.270 1.00 96.75 167 VAL A N 1
ATOM 1311 C CA . VAL A 1 167 ? -16.571 8.414 7.522 1.00 96.75 167 VAL A CA 1
ATOM 1312 C C . VAL A 1 167 ? -17.897 7.703 7.278 1.00 96.75 167 VAL A C 1
ATOM 1314 O O . VAL A 1 167 ? -18.243 6.764 8.002 1.00 96.75 167 VAL A O 1
ATOM 1317 N N . LYS A 1 168 ? -18.643 8.125 6.255 1.00 95.94 168 LYS A N 1
ATOM 1318 C CA . LYS A 1 168 ? -20.003 7.644 5.993 1.00 95.94 168 LYS A CA 1
ATOM 1319 C C . LYS A 1 168 ? -20.011 6.252 5.378 1.00 95.94 168 LYS A C 1
ATOM 1321 O O . LYS A 1 168 ? -20.730 5.395 5.885 1.00 95.94 168 LYS A O 1
ATOM 1326 N N . ASP A 1 169 ? -19.174 6.001 4.377 1.00 97.38 169 ASP A N 1
ATOM 1327 C CA . ASP A 1 169 ? -19.261 4.778 3.573 1.00 97.38 169 ASP A CA 1
ATOM 1328 C C . ASP A 1 169 ? -18.285 3.698 4.054 1.00 97.38 169 ASP A C 1
ATOM 1330 O O . ASP A 1 169 ? -18.604 2.510 4.057 1.00 97.38 169 ASP A O 1
ATOM 1334 N N . LEU A 1 170 ? -17.098 4.100 4.511 1.00 97.75 170 LEU A N 1
ATOM 1335 C CA . LEU A 1 170 ? -15.986 3.184 4.775 1.00 97.75 170 LEU A CA 1
ATOM 1336 C C . LEU A 1 170 ? -15.869 2.757 6.245 1.00 97.75 170 LEU A C 1
ATOM 1338 O O . LEU A 1 170 ? -14.825 2.963 6.856 1.00 97.75 170 LEU A O 1
ATOM 1342 N N . LYS A 1 171 ? -16.907 2.161 6.838 1.00 98.00 171 LYS A N 1
ATOM 1343 C CA . LYS A 1 171 ? -16.819 1.626 8.215 1.00 98.00 171 LYS A CA 1
ATOM 1344 C C . LYS A 1 171 ? -15.838 0.450 8.309 1.00 98.00 171 LYS A C 1
ATOM 1346 O O . LYS A 1 171 ? -15.867 -0.430 7.450 1.00 98.00 171 LYS A O 1
ATOM 1351 N N . VAL A 1 172 ? -15.047 0.412 9.378 1.00 98.50 172 VAL A N 1
ATOM 1352 C CA . VAL A 1 172 ? -14.180 -0.705 9.759 1.00 98.50 172 VAL A CA 1
ATOM 1353 C C . VAL A 1 172 ? -14.682 -1.340 11.055 1.00 98.50 172 VAL A C 1
ATOM 1355 O O . VAL A 1 172 ? -14.759 -0.684 12.091 1.00 98.50 172 VAL A O 1
ATOM 1358 N N . ASP A 1 173 ? -14.976 -2.634 11.002 1.00 98.12 173 ASP A N 1
ATOM 1359 C CA . ASP A 1 173 ? -15.302 -3.473 12.152 1.00 98.12 173 ASP A CA 1
ATOM 1360 C C . ASP A 1 173 ? -14.148 -4.448 12.448 1.00 98.12 173 ASP A C 1
ATOM 1362 O O . ASP A 1 173 ? -13.411 -4.882 11.558 1.00 98.12 173 ASP A O 1
ATOM 1366 N N . PHE A 1 174 ? -13.960 -4.801 13.719 1.00 97.69 174 PHE A N 1
ATOM 1367 C CA . PHE A 1 174 ? -12.847 -5.641 14.166 1.00 97.69 174 PHE A CA 1
ATOM 1368 C C . PHE A 1 174 ? -13.319 -7.077 14.405 1.00 97.69 174 PHE A C 1
ATOM 1370 O O . PHE A 1 174 ? -13.974 -7.352 15.407 1.00 97.69 174 PHE A O 1
ATOM 1377 N N . ILE A 1 175 ? -12.952 -8.009 13.519 1.00 97.50 175 ILE A N 1
ATOM 1378 C CA . ILE A 1 175 ? -13.262 -9.437 13.708 1.00 97.50 175 ILE A CA 1
ATOM 1379 C C . ILE A 1 175 ? -12.238 -10.082 14.648 1.00 97.50 175 ILE A C 1
ATOM 1381 O O . ILE A 1 175 ? -12.581 -10.858 15.536 1.00 97.50 175 ILE A O 1
ATOM 1385 N N . SER A 1 176 ? -10.954 -9.792 14.435 1.00 96.88 176 SER A N 1
ATOM 1386 C CA . SER A 1 176 ? -9.864 -10.287 15.274 1.00 96.88 176 SER A CA 1
ATOM 1387 C C . SER A 1 176 ? -8.673 -9.324 15.257 1.00 96.88 176 SER A C 1
ATOM 1389 O O . SER A 1 176 ? -8.726 -8.213 14.714 1.00 96.88 176 SER A O 1
ATOM 1391 N N . LYS A 1 177 ? -7.554 -9.744 15.852 1.00 95.62 177 LYS A N 1
ATOM 1392 C CA . LYS A 1 177 ? -6.297 -8.992 15.791 1.00 95.62 177 LYS A CA 1
ATOM 1393 C C . LYS A 1 177 ? -5.807 -8.803 14.351 1.00 95.62 177 LYS A C 1
ATOM 1395 O O . LYS A 1 177 ? -5.306 -7.727 14.024 1.00 95.62 177 LYS A O 1
ATOM 1400 N N . ASP A 1 178 ? -5.991 -9.811 13.505 1.00 97.69 178 ASP A N 1
ATOM 1401 C CA . ASP A 1 178 ? -5.391 -9.875 12.166 1.00 97.69 178 ASP A CA 1
ATOM 1402 C C . ASP A 1 178 ? -6.436 -9.834 11.040 1.00 97.69 178 ASP A C 1
ATOM 1404 O O . ASP A 1 178 ? -6.110 -10.001 9.868 1.00 97.69 178 ASP A O 1
ATOM 1408 N N . LEU A 1 179 ? -7.701 -9.585 11.393 1.00 98.25 179 LEU A N 1
ATOM 1409 C CA . LEU A 1 179 ? -8.813 -9.558 10.452 1.00 98.25 179 LEU A CA 1
ATOM 1410 C C . LEU A 1 179 ? -9.801 -8.442 10.794 1.00 98.25 179 LEU A C 1
ATOM 1412 O O . LEU A 1 179 ? -10.280 -8.351 11.928 1.00 98.25 179 LEU A O 1
ATOM 1416 N N . LEU A 1 180 ? -10.118 -7.634 9.790 1.00 98.50 180 LEU A N 1
ATOM 1417 C CA . LEU A 1 180 ? -11.096 -6.552 9.837 1.00 98.50 180 LEU A CA 1
ATOM 1418 C C . LEU A 1 180 ? -12.246 -6.852 8.875 1.00 98.50 180 LEU A C 1
ATOM 1420 O O . LEU A 1 180 ? -12.101 -7.652 7.948 1.00 98.50 180 LEU A O 1
ATOM 1424 N N . GLU A 1 181 ? -13.366 -6.174 9.069 1.00 98.12 181 GLU A N 1
ATOM 1425 C CA . GLU A 1 181 ? -14.486 -6.151 8.139 1.00 98.12 181 GLU A CA 1
ATOM 1426 C C . GLU A 1 181 ? -14.758 -4.720 7.680 1.00 98.12 181 GLU A C 1
ATOM 1428 O O . GLU A 1 181 ? -14.669 -3.780 8.461 1.00 98.12 181 GLU A O 1
ATOM 1433 N N . GLY A 1 182 ? -15.083 -4.550 6.404 1.00 97.25 182 GLY A N 1
ATOM 1434 C CA . GLY A 1 182 ? -15.474 -3.266 5.839 1.00 97.25 182 GLY A CA 1
ATOM 1435 C C . GLY A 1 182 ? -16.136 -3.466 4.483 1.00 97.25 182 GLY A C 1
ATOM 1436 O O . GLY A 1 182 ? -15.715 -4.330 3.707 1.00 97.25 182 GLY A O 1
ATOM 1437 N N . LEU A 1 183 ? -17.214 -2.720 4.220 1.00 95.56 183 LEU A N 1
ATOM 1438 C CA . LEU A 1 183 ? -18.088 -2.910 3.050 1.00 95.56 183 LEU A CA 1
ATOM 1439 C C . LEU A 1 183 ? -18.618 -4.358 2.910 1.00 95.56 183 LEU A C 1
ATOM 1441 O O . LEU A 1 183 ? -18.752 -4.872 1.798 1.00 95.56 183 LEU A O 1
ATOM 1445 N N . GLY A 1 184 ? -18.876 -5.037 4.036 1.00 95.50 184 GLY A N 1
ATOM 1446 C CA . GLY A 1 184 ? -19.338 -6.434 4.075 1.00 95.50 184 GLY A CA 1
ATOM 1447 C C . GLY A 1 184 ? -18.299 -7.456 3.596 1.00 95.50 184 GLY A C 1
ATOM 1448 O O . GLY A 1 184 ? -18.657 -8.543 3.143 1.00 95.50 184 GLY A O 1
ATOM 1449 N N . AR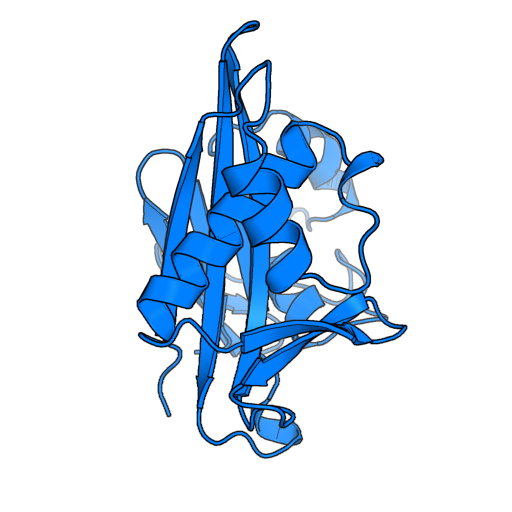G A 1 185 ? -17.009 -7.097 3.617 1.00 96.19 185 ARG A N 1
ATOM 1450 C CA . ARG A 1 185 ? -15.895 -7.942 3.167 1.00 96.19 185 ARG A CA 1
ATOM 1451 C C . ARG A 1 185 ? -14.792 -7.991 4.209 1.00 96.19 185 ARG A C 1
ATOM 1453 O O . ARG A 1 185 ? -14.623 -7.050 4.979 1.00 96.19 185 ARG A O 1
ATOM 1460 N N . LYS A 1 186 ? -14.020 -9.077 4.194 1.00 97.38 186 LYS A N 1
ATOM 1461 C CA . LYS A 1 186 ? -12.893 -9.290 5.103 1.00 97.38 186 LYS A CA 1
ATOM 1462 C C . LYS A 1 186 ? -11.615 -8.671 4.550 1.00 97.38 186 LYS A C 1
ATOM 1464 O O . LYS A 1 186 ? -11.346 -8.754 3.353 1.00 97.38 186 LYS A O 1
ATOM 1469 N N . TRP A 1 187 ? -10.821 -8.100 5.446 1.00 98.25 187 TRP A N 1
ATOM 1470 C CA . TRP A 1 187 ? -9.541 -7.463 5.153 1.00 98.25 187 TRP A CA 1
ATOM 1471 C C . TRP A 1 187 ? -8.480 -8.008 6.104 1.00 98.25 187 TRP A C 1
ATOM 1473 O O . TRP A 1 187 ? -8.649 -7.977 7.325 1.00 98.25 187 TRP A O 1
ATOM 1483 N N . GLU A 1 188 ? -7.399 -8.540 5.545 1.00 98.25 188 GLU A N 1
ATOM 1484 C CA . GLU A 1 188 ? -6.307 -9.138 6.307 1.00 98.25 188 GLU A CA 1
ATOM 1485 C C . GLU A 1 188 ? -5.327 -8.053 6.759 1.00 98.25 188 GLU A C 1
ATOM 1487 O O . GLU A 1 188 ? -4.914 -7.207 5.963 1.00 98.25 188 GLU A O 1
ATOM 1492 N N . VAL A 1 189 ? -4.922 -8.102 8.029 1.00 98.44 189 VAL A N 1
ATOM 1493 C CA . VAL A 1 189 ? -3.899 -7.223 8.600 1.00 98.44 189 VAL A CA 1
ATOM 1494 C C . VAL A 1 189 ? -2.592 -7.995 8.736 1.00 98.44 189 VAL A C 1
ATOM 1496 O O . VAL A 1 189 ? -2.528 -9.024 9.406 1.00 98.44 189 VAL A O 1
ATOM 1499 N N . ARG A 1 190 ? -1.507 -7.461 8.174 1.00 97.31 190 ARG A N 1
ATOM 1500 C CA . ARG A 1 190 ? -0.144 -7.969 8.354 1.00 97.31 190 ARG A CA 1
ATOM 1501 C C . ARG A 1 190 ? 0.736 -6.909 8.985 1.00 97.31 190 ARG A C 1
ATOM 1503 O O . ARG A 1 190 ? 0.730 -5.755 8.572 1.00 97.31 190 ARG A O 1
ATOM 1510 N N . ARG A 1 191 ? 1.539 -7.311 9.966 1.00 95.06 191 ARG A N 1
ATOM 1511 C CA . ARG A 1 191 ? 2.502 -6.429 10.637 1.00 95.06 191 ARG A CA 1
ATOM 1512 C C . ARG A 1 191 ? 3.909 -6.933 10.362 1.00 95.06 191 ARG A C 1
ATOM 1514 O O . ARG A 1 191 ? 4.184 -8.118 10.544 1.00 95.06 191 ARG A O 1
ATOM 1521 N N . LYS A 1 192 ? 4.796 -6.055 9.897 1.00 89.38 192 LYS A N 1
ATOM 1522 C CA . LYS A 1 192 ? 6.196 -6.396 9.608 1.00 89.38 192 LYS A CA 1
ATOM 1523 C C . LYS A 1 192 ? 7.105 -5.241 10.004 1.00 89.38 192 LYS A C 1
ATOM 1525 O O . LYS A 1 192 ? 7.059 -4.179 9.387 1.00 89.38 192 LYS A O 1
ATOM 1530 N N . GLY A 1 193 ? 7.951 -5.458 11.011 1.00 89.00 193 GLY A N 1
ATOM 1531 C CA . GLY A 1 193 ? 8.735 -4.369 11.599 1.00 89.00 193 GLY A CA 1
ATOM 1532 C C . GLY A 1 193 ? 7.805 -3.275 12.125 1.00 89.00 193 GLY A C 1
ATOM 1533 O O . GLY A 1 193 ? 6.855 -3.586 12.832 1.00 89.00 193 GLY A O 1
ATOM 1534 N N . ASN A 1 194 ? 8.044 -2.030 11.714 1.00 91.69 194 ASN A N 1
ATOM 1535 C CA . ASN A 1 194 ? 7.226 -0.860 12.040 1.00 91.69 194 ASN A CA 1
ATOM 1536 C C . ASN A 1 194 ? 6.111 -0.574 11.017 1.00 91.69 194 ASN A C 1
ATOM 1538 O O . ASN A 1 194 ? 5.592 0.537 10.980 1.00 91.69 194 ASN A O 1
ATOM 1542 N N . THR A 1 195 ? 5.759 -1.531 10.155 1.00 95.06 195 THR A N 1
ATOM 1543 C CA . THR A 1 195 ? 4.710 -1.341 9.140 1.00 95.06 195 THR A CA 1
ATOM 1544 C C . THR A 1 195 ? 3.462 -2.151 9.461 1.00 95.06 195 THR A C 1
ATOM 1546 O O . THR A 1 195 ? 3.550 -3.324 9.841 1.00 95.06 195 THR A O 1
ATOM 1549 N N . VAL A 1 196 ? 2.302 -1.526 9.261 1.00 98.00 196 VAL A N 1
ATOM 1550 C CA . VAL A 1 196 ? 0.980 -2.156 9.230 1.00 98.00 196 VAL A CA 1
ATOM 1551 C C . VAL A 1 196 ? 0.515 -2.168 7.782 1.00 98.00 196 VAL A C 1
ATOM 1553 O O . VAL A 1 196 ? 0.482 -1.128 7.132 1.00 98.00 196 VAL A O 1
ATOM 1556 N N . VAL A 1 197 ? 0.176 -3.345 7.271 1.00 98.38 197 VAL A N 1
ATOM 1557 C CA . VAL A 1 197 ? -0.337 -3.543 5.917 1.00 98.38 197 VAL A CA 1
ATOM 1558 C C . VAL A 1 197 ? -1.727 -4.138 6.015 1.00 98.38 197 VAL A C 1
ATOM 1560 O O . VAL A 1 197 ? -1.902 -5.162 6.671 1.00 98.38 197 VAL A O 1
ATOM 1563 N N . VAL A 1 198 ? -2.697 -3.529 5.344 1.00 98.62 198 VAL A N 1
ATOM 1564 C CA . VAL A 1 198 ? -4.044 -4.088 5.208 1.00 98.62 198 VAL A CA 1
ATOM 1565 C C . VAL A 1 198 ? -4.302 -4.394 3.745 1.00 98.62 198 VAL A C 1
ATOM 1567 O O . VAL A 1 198 ? -4.022 -3.564 2.880 1.00 98.62 198 VAL A O 1
ATOM 1570 N N . LEU A 1 199 ? -4.794 -5.597 3.459 1.00 97.88 199 LEU A N 1
ATOM 1571 C CA . LEU A 1 199 ? -5.066 -6.053 2.100 1.00 97.88 199 LEU A CA 1
ATOM 1572 C C . LEU A 1 199 ? -6.371 -6.838 2.007 1.00 97.88 199 LEU A C 1
ATOM 1574 O O . LEU A 1 199 ? -6.809 -7.472 2.966 1.00 97.88 199 LEU A O 1
ATOM 1578 N N . GLY A 1 200 ? -6.975 -6.822 0.828 1.00 95.25 200 GLY A N 1
ATOM 1579 C CA . GLY A 1 200 ? -8.192 -7.572 0.574 1.00 95.25 200 GLY A CA 1
ATOM 1580 C C . GLY A 1 200 ? -8.955 -7.061 -0.642 1.00 95.25 200 GLY A C 1
ATOM 1581 O O . GLY A 1 200 ? -8.389 -6.333 -1.464 1.00 95.25 200 GLY A O 1
ATOM 1582 N N . PRO A 1 201 ? -10.230 -7.445 -0.774 1.00 93.75 201 PRO A N 1
ATOM 1583 C CA . PRO A 1 201 ? -10.955 -8.356 0.113 1.00 93.75 201 PRO A CA 1
ATOM 1584 C C . PRO A 1 201 ? -10.417 -9.801 0.043 1.00 93.75 201 PRO A C 1
ATOM 1586 O O . PRO A 1 201 ? -10.002 -10.239 -1.031 1.00 93.75 201 PRO A O 1
ATOM 1589 N N . VAL A 1 202 ? -10.418 -10.518 1.175 1.00 89.81 202 VAL A N 1
ATOM 1590 C CA . VAL A 1 202 ? -9.988 -11.933 1.304 1.00 89.81 202 VAL A CA 1
ATOM 1591 C C . VAL A 1 202 ? -11.135 -12.890 1.612 1.00 89.81 202 VAL A C 1
ATOM 1593 O O . VAL A 1 202 ? -12.141 -12.451 2.218 1.00 89.81 202 VAL A O 1
#

Radius of gyration: 16.94 Å; chains: 1; bounding box: 42×33×45 Å